Protein AF-A0A8F4FTU5-F1 (afdb_monomer)

Radius of gyration: 25.17 Å; Cα contacts (8 Å, |Δi|>4): 259; chains: 1; bounding box: 77×51×67 Å

Sequence (280 aa):
MRPPRFPTLFEALCNAVANQQLSLEVGLTLLNRLTDAHGTEAPGDHELSVFPTPEAVLAADPRDLRTMGFSSRKTEYLQGIAHAIATGAIDEASLEAADRTAATRGLMTLRGIGRWSAEYVLLRGLGRLDVFPGDDVGARNKLTHFMGLDHSPSYDEITGLLSPWDPYAGMLYFHLLLDGLADRDQLSIAAPPKPSSSPERRPVRTSLVEAVHNPASRINVPPPRVDPMPSSRTSAALGAVNSDVGQRHAVAPPAVARGWMYDPAEHWWALLVGAPPLFG

Secondary structure (DSSP, 8-state):
-PPP--SSHHHHHHHHHHHTTS-HHHHHHHHHHHHHHH-EEETTEEEEEEPPPHHHHHHS-HHHHHHTT--HHHHHHHHHHHHHHHTTSS-HHHHHHS-HHHHHHHHTTSTT--HHHHHHHHHHTS--TT---TT-HHHHHHHHHHTT-SSPPPHHHHHHHHGGGTT-HHHHHHHHHHHHHHTTTS---PPPPPPP-----------SSGGGS-TT----PPPPP-PPPPPP------------------PPPPPPPP-----TT---GGGT--------

Nearest PDB structures (foldseek):
  3ogd-assembly1_A  TM=9.016E-01  e=1.279E-09  Escherichia coli K-12
  3oh6-assembly1_A  TM=9.116E-01  e=1.839E-09  Escherichia coli K-12
  2h56-assembly2_B  TM=8.523E-01  e=4.926E-09  Halalkalibacterium halodurans
  3i0w-assembly1_A  TM=8.518E-01  e=6.119E-07  Clostridium acetobutylicum
  3f0z-assembly1_A  TM=8.177E-01  e=3.285E-07  Clostridium acetobutylicum

Solvent-accessible surface area (backbone atoms only — not comparable to full-atom values): 17616 Å² total; per-residue (Å²): 135,82,83,79,57,41,97,37,61,65,57,24,50,49,50,44,56,46,35,57,98,44,46,60,68,57,16,51,52,42,51,48,49,47,17,73,73,45,29,45,72,31,91,96,38,88,90,41,60,35,73,47,53,39,63,47,55,54,70,46,58,68,66,57,48,38,75,60,67,41,49,76,66,52,40,50,27,51,41,51,51,18,48,32,44,69,71,57,77,46,50,67,68,64,43,68,74,37,54,74,68,56,29,37,53,58,46,42,70,43,69,90,33,46,70,43,47,22,30,42,27,38,30,32,23,70,59,36,34,56,37,55,42,59,72,33,54,36,55,38,53,45,49,21,59,76,69,69,49,98,56,78,69,50,60,68,52,46,54,62,73,39,52,88,43,63,67,42,33,19,50,52,53,55,50,52,53,49,51,59,31,41,80,64,73,75,40,84,76,74,74,75,78,72,79,75,92,75,83,81,81,75,86,72,84,87,82,74,80,75,72,83,81,50,99,82,70,86,79,87,77,78,82,81,86,80,80,81,82,85,80,91,81,86,84,88,84,88,83,90,83,82,92,80,92,73,92,74,83,88,75,82,78,77,87,76,80,86,79,91,74,88,71,93,85,69,88,76,58,88,59,74,57,75,66,75,88,82,79,134

Structure (mmCIF, N/CA/C/O backbone):
data_AF-A0A8F4FTU5-F1
#
_entry.id   AF-A0A8F4FTU5-F1
#
loop_
_atom_site.group_PDB
_atom_site.id
_atom_site.type_symbol
_atom_site.label_atom_id
_atom_site.label_alt_id
_atom_site.label_comp_id
_atom_site.label_asym_id
_atom_site.label_entity_id
_atom_site.label_seq_id
_atom_site.pdbx_PDB_ins_code
_atom_site.Cartn_x
_atom_site.Cartn_y
_atom_site.Cartn_z
_atom_site.occupancy
_atom_site.B_iso_or_equiv
_atom_site.auth_seq_id
_atom_site.auth_comp_id
_atom_site.auth_asym_id
_atom_site.auth_atom_id
_atom_site.pdbx_PDB_model_num
ATOM 1 N N . MET A 1 1 ? 6.204 -5.465 19.563 1.00 72.00 1 MET A N 1
ATOM 2 C CA . MET A 1 1 ? 6.129 -5.995 18.184 1.00 72.00 1 MET A CA 1
ATOM 3 C C . MET A 1 1 ? 6.834 -5.015 17.256 1.00 72.00 1 MET A C 1
ATOM 5 O O . MET A 1 1 ? 6.686 -3.822 17.481 1.00 72.00 1 MET A O 1
ATOM 9 N N . ARG A 1 2 ? 7.612 -5.480 16.268 1.00 78.69 2 ARG A N 1
ATOM 10 C CA . ARG A 1 2 ? 8.109 -4.624 15.177 1.00 78.69 2 ARG A CA 1
ATOM 11 C C . ARG A 1 2 ? 7.207 -4.833 13.952 1.00 78.69 2 ARG A C 1
ATOM 13 O O . ARG A 1 2 ? 7.093 -5.981 13.531 1.00 78.69 2 ARG A O 1
ATOM 20 N N . PRO A 1 3 ? 6.550 -3.788 13.426 1.00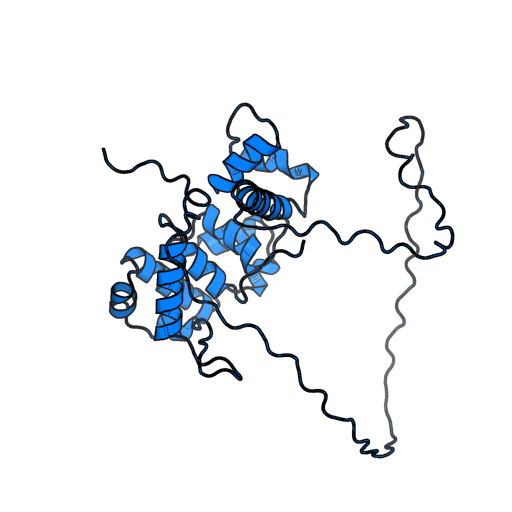 82.12 3 PRO A N 1
ATOM 21 C CA . PRO A 1 3 ? 5.717 -3.890 12.232 1.00 82.12 3 PRO A CA 1
ATOM 22 C C . PRO A 1 3 ? 6.484 -4.445 11.028 1.00 82.12 3 PRO A C 1
ATOM 24 O O . PRO A 1 3 ? 7.539 -3.896 10.699 1.00 82.12 3 PRO A O 1
ATOM 27 N N . PRO A 1 4 ? 5.992 -5.504 10.361 1.00 83.69 4 PRO A N 1
ATOM 28 C CA . PRO A 1 4 ? 6.571 -5.939 9.099 1.00 83.69 4 PRO A CA 1
ATOM 29 C C . PRO A 1 4 ? 6.320 -4.877 8.024 1.00 83.69 4 PRO A C 1
ATOM 31 O O . PRO A 1 4 ? 5.180 -4.440 7.828 1.00 83.69 4 PRO A O 1
ATOM 34 N N . ARG A 1 5 ? 7.391 -4.486 7.328 1.00 88.75 5 ARG A N 1
ATOM 35 C CA . ARG A 1 5 ? 7.356 -3.550 6.203 1.00 88.75 5 ARG A CA 1
ATOM 36 C C . ARG A 1 5 ? 7.776 -4.241 4.913 1.00 88.75 5 ARG A C 1
ATOM 38 O O . ARG A 1 5 ? 8.569 -5.179 4.956 1.00 88.75 5 ARG A O 1
ATOM 45 N N . PHE A 1 6 ? 7.267 -3.751 3.790 1.00 92.06 6 PHE A N 1
ATOM 46 C CA . PHE A 1 6 ? 7.854 -4.061 2.491 1.00 92.06 6 PHE A CA 1
ATOM 47 C C . PHE A 1 6 ? 9.226 -3.381 2.367 1.00 92.06 6 PHE A C 1
ATOM 49 O O . PHE A 1 6 ? 9.390 -2.276 2.894 1.00 92.06 6 PHE A O 1
ATOM 56 N N . PRO A 1 7 ? 10.200 -4.007 1.685 1.00 91.69 7 PRO A N 1
ATOM 57 C CA . PRO A 1 7 ? 11.524 -3.428 1.467 1.00 91.69 7 PRO A CA 1
ATOM 58 C C . PRO A 1 7 ? 11.517 -2.096 0.710 1.00 91.69 7 PRO A C 1
ATOM 60 O O . PRO A 1 7 ? 12.400 -1.275 0.939 1.00 91.69 7 PRO A O 1
ATOM 63 N N . THR A 1 8 ? 10.549 -1.882 -0.189 1.00 95.44 8 THR A N 1
ATOM 64 C CA . THR A 1 8 ? 10.450 -0.664 -1.007 1.00 95.44 8 THR A CA 1
ATOM 65 C C . THR A 1 8 ? 9.013 -0.154 -1.116 1.00 95.44 8 THR A C 1
ATOM 67 O O . THR A 1 8 ? 8.049 -0.924 -1.029 1.00 95.44 8 THR A O 1
ATOM 70 N N . LEU A 1 9 ? 8.861 1.148 -1.387 1.00 97.19 9 LEU A N 1
ATOM 71 C CA . LEU A 1 9 ? 7.573 1.752 -1.744 1.00 97.19 9 LEU A CA 1
ATOM 72 C C . LEU A 1 9 ? 6.926 1.074 -2.967 1.00 97.19 9 LEU A C 1
ATOM 74 O O . LEU A 1 9 ? 5.715 0.845 -2.980 1.00 97.19 9 LEU A O 1
ATOM 78 N N . PHE A 1 10 ? 7.724 0.734 -3.984 1.00 98.12 10 PHE A N 1
ATOM 79 C CA . PHE A 1 10 ? 7.229 0.096 -5.206 1.00 98.12 10 PHE A CA 1
ATOM 80 C C . PHE A 1 10 ? 6.613 -1.276 -4.926 1.00 98.12 10 PHE A C 1
ATOM 82 O O . PHE A 1 10 ? 5.501 -1.558 -5.374 1.00 98.12 10 PHE A O 1
ATOM 89 N N . GLU A 1 11 ? 7.298 -2.101 -4.137 1.00 97.31 11 GLU A N 1
ATOM 90 C CA . GLU A 1 11 ? 6.807 -3.420 -3.746 1.00 97.31 11 GLU A CA 1
ATOM 91 C C . GLU A 1 11 ? 5.520 -3.310 -2.917 1.00 97.31 11 GLU A C 1
ATOM 93 O O . GLU A 1 11 ? 4.563 -4.042 -3.170 1.00 97.31 11 GLU A O 1
ATOM 98 N N . ALA A 1 12 ? 5.436 -2.334 -2.004 1.00 96.88 12 ALA A N 1
ATOM 99 C CA . ALA A 1 12 ? 4.219 -2.073 -1.234 1.00 96.88 12 ALA A CA 1
ATOM 100 C C . ALA A 1 12 ? 3.023 -1.710 -2.133 1.00 96.88 12 ALA A C 1
ATOM 102 O O . ALA A 1 12 ? 1.916 -2.218 -1.934 1.00 96.88 12 ALA A O 1
ATOM 103 N N . LEU A 1 13 ? 3.237 -0.853 -3.136 1.00 98.19 13 LEU A N 1
ATOM 104 C CA . LEU A 1 13 ? 2.207 -0.453 -4.098 1.00 98.19 13 LEU A CA 1
ATOM 105 C C . LEU A 1 13 ? 1.778 -1.619 -4.995 1.00 98.19 13 LEU A C 1
ATOM 107 O O . LEU A 1 13 ? 0.579 -1.839 -5.186 1.00 98.19 13 LEU A O 1
ATOM 111 N N . CYS A 1 14 ? 2.734 -2.402 -5.500 1.00 97.62 14 CYS A N 1
ATOM 112 C CA . CYS A 1 14 ? 2.445 -3.602 -6.284 1.00 97.62 14 CYS A CA 1
ATOM 113 C C . CYS A 1 14 ? 1.653 -4.619 -5.462 1.00 97.62 14 CYS A C 1
ATOM 115 O O . CYS A 1 14 ? 0.669 -5.177 -5.952 1.00 97.62 14 CYS A O 1
ATOM 117 N N . ASN A 1 15 ? 2.031 -4.817 -4.196 1.00 95.94 15 ASN A N 1
ATOM 118 C CA . ASN A 1 15 ? 1.320 -5.701 -3.288 1.00 95.94 15 ASN A CA 1
ATOM 119 C C . ASN A 1 15 ? -0.117 -5.227 -3.045 1.00 95.94 15 ASN A C 1
ATOM 121 O O . ASN A 1 15 ? -1.048 -6.028 -3.158 1.00 95.94 15 ASN A O 1
ATOM 125 N N . ALA A 1 16 ? -0.320 -3.929 -2.800 1.00 94.69 16 ALA A N 1
ATOM 126 C CA . ALA A 1 16 ? -1.652 -3.359 -2.640 1.00 94.69 16 ALA A CA 1
ATOM 127 C C . ALA A 1 16 ? -2.526 -3.619 -3.880 1.00 94.69 16 ALA A C 1
ATOM 129 O O . ALA A 1 16 ? -3.637 -4.127 -3.745 1.00 94.69 16 ALA A O 1
ATOM 130 N N . VAL A 1 17 ? -2.017 -3.354 -5.091 1.00 95.94 17 VAL A N 1
ATOM 131 C CA . VAL A 1 17 ? -2.743 -3.585 -6.356 1.00 95.94 17 VAL A CA 1
ATOM 132 C C . VAL A 1 17 ? -3.031 -5.069 -6.594 1.00 95.94 17 VAL A C 1
ATOM 134 O O . VAL A 1 17 ? -4.149 -5.433 -6.973 1.00 95.94 17 VAL A O 1
ATOM 137 N N . ALA A 1 18 ? -2.055 -5.948 -6.362 1.00 93.69 18 ALA A N 1
ATOM 138 C CA . ALA A 1 18 ? -2.222 -7.386 -6.546 1.00 93.69 18 ALA A CA 1
ATOM 139 C C . ALA A 1 18 ? -3.356 -7.934 -5.667 1.00 93.69 18 ALA A C 1
ATOM 141 O O . ALA A 1 18 ? -4.197 -8.687 -6.162 1.00 93.69 18 ALA A O 1
ATOM 142 N N . ASN A 1 19 ? -3.455 -7.466 -4.422 1.00 88.88 19 ASN A N 1
ATOM 143 C CA . ASN A 1 19 ? -4.431 -7.939 -3.438 1.00 88.88 19 ASN A CA 1
ATOM 144 C C . ASN A 1 19 ? -5.815 -7.269 -3.520 1.00 88.88 19 ASN A C 1
ATOM 146 O O . ASN A 1 19 ? -6.751 -7.711 -2.859 1.00 88.88 19 ASN A O 1
ATOM 150 N N . GLN A 1 20 ? -6.007 -6.244 -4.356 1.00 88.00 20 GLN A N 1
ATOM 151 C CA . GLN A 1 20 ? -7.333 -5.642 -4.544 1.00 88.00 20 GLN A CA 1
ATOM 152 C C . GLN A 1 20 ? -8.352 -6.669 -5.060 1.00 88.00 20 GLN A C 1
ATOM 154 O O . GLN A 1 20 ? -8.138 -7.268 -6.117 1.00 88.00 20 GLN A O 1
ATOM 159 N N . GLN A 1 21 ? -9.487 -6.801 -4.365 1.00 82.06 21 GLN A N 1
ATOM 160 C CA . GLN A 1 21 ? -10.642 -7.629 -4.765 1.00 82.06 21 GLN A CA 1
ATOM 161 C C . GLN A 1 21 ? -10.322 -9.120 -4.999 1.00 82.06 21 GLN A C 1
ATOM 163 O O . GLN A 1 21 ? -11.111 -9.821 -5.627 1.00 82.06 21 GLN A O 1
ATOM 168 N N . LEU A 1 22 ? -9.173 -9.608 -4.527 1.00 82.31 22 LEU A N 1
ATOM 169 C CA . LEU A 1 22 ? -8.731 -10.996 -4.659 1.00 82.31 22 LEU A CA 1
ATOM 170 C C . LEU A 1 22 ? -8.349 -11.539 -3.285 1.00 82.31 22 LEU A C 1
ATOM 172 O O . LEU A 1 22 ? -8.084 -10.771 -2.362 1.00 82.31 22 LEU A O 1
ATOM 176 N N . SER A 1 23 ? -8.292 -12.863 -3.152 1.00 79.00 23 SER A N 1
ATOM 177 C CA . SER A 1 23 ? -7.687 -13.464 -1.968 1.00 79.00 23 SER A CA 1
ATOM 178 C C . SER A 1 23 ? -6.178 -13.205 -1.949 1.00 79.00 23 SER A C 1
ATOM 180 O O . SER A 1 23 ? -5.541 -13.027 -2.992 1.00 79.00 23 SER A O 1
ATOM 182 N N . LEU A 1 24 ? -5.601 -13.233 -0.750 1.00 75.06 24 LEU A N 1
ATOM 183 C CA . LEU A 1 24 ? -4.162 -13.092 -0.557 1.00 75.06 24 LEU A CA 1
ATOM 184 C C . LEU A 1 24 ? -3.340 -14.168 -1.302 1.00 75.06 24 LEU A C 1
ATOM 186 O O . LEU A 1 24 ? -2.323 -13.796 -1.866 1.00 75.06 24 LEU A O 1
ATOM 190 N N . GLU A 1 25 ? -3.761 -15.442 -1.404 1.00 79.31 25 GLU A N 1
ATOM 191 C CA . GLU A 1 25 ? -3.073 -16.471 -2.234 1.00 79.31 25 GLU A CA 1
ATOM 192 C C . GLU A 1 25 ? -2.889 -15.983 -3.643 1.00 79.31 25 GLU A C 1
ATOM 194 O O . GLU A 1 25 ? -1.825 -16.139 -4.228 1.00 79.31 25 GLU A O 1
ATOM 199 N N . VAL A 1 26 ? -3.979 -15.472 -4.213 1.00 88.56 26 VAL A N 1
ATOM 200 C CA . VAL A 1 26 ? -3.989 -15.112 -5.614 1.00 88.56 26 VAL A CA 1
ATOM 201 C C . VAL A 1 26 ? -3.084 -13.903 -5.768 1.00 88.56 26 VAL A C 1
ATOM 203 O O . VAL A 1 26 ? -2.229 -13.910 -6.644 1.00 88.56 26 VAL A O 1
ATOM 206 N N . GLY A 1 27 ? -3.180 -12.920 -4.868 1.00 91.25 27 GLY A N 1
ATOM 207 C CA . GLY A 1 27 ? -2.246 -11.797 -4.815 1.00 91.25 27 GLY A CA 1
ATOM 208 C C . GLY A 1 27 ? -0.781 -12.241 -4.725 1.00 91.25 27 GLY A C 1
ATOM 209 O O . GLY A 1 27 ? 0.030 -11.818 -5.542 1.00 91.25 27 GLY A O 1
ATOM 210 N N . LEU A 1 28 ? -0.446 -13.132 -3.790 1.00 90.19 28 LEU A N 1
ATOM 211 C CA . LEU A 1 28 ? 0.903 -13.677 -3.606 1.00 90.19 28 LEU A CA 1
ATOM 212 C C . LEU A 1 28 ? 1.369 -14.473 -4.825 1.00 90.19 28 LEU A C 1
ATOM 214 O O . LEU A 1 28 ? 2.486 -14.285 -5.282 1.00 90.19 28 LEU A O 1
ATOM 218 N N . THR A 1 29 ? 0.505 -15.298 -5.409 1.00 94.69 29 THR A N 1
ATOM 219 C CA . THR A 1 29 ? 0.801 -16.066 -6.625 1.00 94.69 29 THR A CA 1
ATOM 220 C C . THR A 1 29 ? 1.119 -15.136 -7.791 1.00 94.69 29 THR A C 1
ATOM 222 O O . THR A 1 29 ? 2.068 -15.376 -8.534 1.00 94.69 29 THR A O 1
ATOM 225 N N . LEU A 1 30 ? 0.349 -14.056 -7.954 1.00 95.38 30 LEU A N 1
ATOM 226 C CA . LEU A 1 30 ? 0.599 -13.044 -8.979 1.00 95.38 30 LEU A CA 1
ATOM 227 C C . LEU A 1 30 ? 1.939 -12.326 -8.754 1.00 95.38 30 LEU A C 1
ATOM 229 O O . LEU A 1 30 ? 2.681 -12.118 -9.709 1.00 95.38 30 LEU A O 1
ATOM 233 N N . LEU A 1 31 ? 2.261 -11.971 -7.507 1.00 96.19 31 LEU A N 1
ATOM 234 C CA . LEU A 1 31 ? 3.522 -11.312 -7.149 1.00 96.19 31 LEU A CA 1
ATOM 235 C C . LEU A 1 31 ? 4.733 -12.243 -7.285 1.00 96.1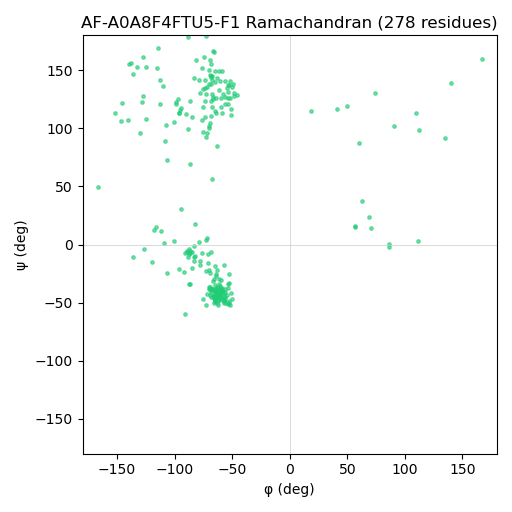9 31 LEU A C 1
ATOM 237 O O . LEU A 1 31 ? 5.784 -11.788 -7.730 1.00 96.19 31 LEU A O 1
ATOM 241 N N . ASN A 1 32 ? 4.584 -13.530 -6.968 1.00 95.00 32 ASN A N 1
ATOM 242 C CA . ASN A 1 32 ? 5.628 -14.534 -7.168 1.00 95.00 32 ASN A CA 1
ATOM 243 C C . ASN A 1 32 ? 5.911 -14.699 -8.661 1.00 95.00 32 ASN A C 1
ATOM 245 O O . ASN A 1 32 ? 7.045 -14.530 -9.074 1.00 95.00 32 ASN A O 1
ATOM 249 N N . ARG A 1 33 ? 4.877 -14.868 -9.498 1.00 96.25 33 ARG A N 1
ATOM 250 C CA . ARG A 1 33 ? 5.047 -14.933 -10.963 1.00 96.25 33 ARG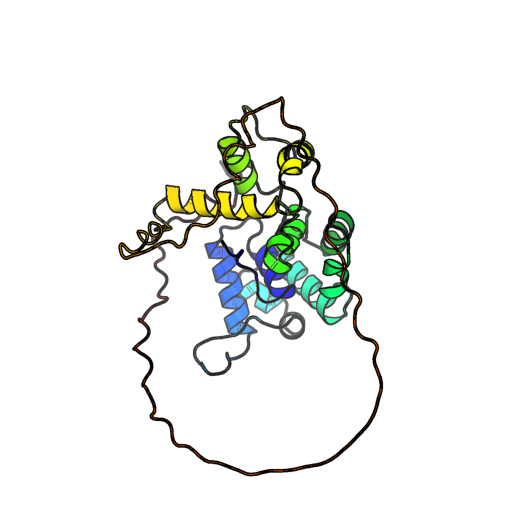 A CA 1
ATOM 251 C C . ARG A 1 33 ? 5.696 -13.677 -11.542 1.00 96.25 33 ARG A C 1
ATOM 253 O O . ARG A 1 33 ? 6.517 -13.776 -12.446 1.00 96.25 33 ARG A O 1
ATOM 260 N N . LEU A 1 34 ? 5.321 -12.504 -11.030 1.00 97.06 34 LEU A N 1
ATOM 261 C CA . LEU A 1 34 ? 5.938 -11.233 -11.405 1.00 97.06 34 LEU A CA 1
ATOM 262 C C . LEU A 1 34 ? 7.428 -11.205 -11.028 1.00 97.06 34 LEU A C 1
ATOM 264 O O . LEU A 1 34 ? 8.254 -10.781 -11.832 1.00 97.06 34 LEU A O 1
ATOM 268 N N . THR A 1 35 ? 7.761 -11.683 -9.829 1.00 96.31 35 THR A N 1
ATOM 269 C CA . THR A 1 35 ? 9.139 -11.789 -9.330 1.00 96.31 35 THR A CA 1
ATOM 270 C C . THR A 1 35 ? 9.961 -12.796 -10.125 1.00 96.31 35 THR A C 1
ATOM 272 O O . THR A 1 35 ? 11.064 -12.472 -10.539 1.00 96.31 35 THR A O 1
ATOM 275 N N . ASP A 1 36 ? 9.412 -13.966 -10.427 1.00 94.19 36 ASP A N 1
ATOM 276 C CA . ASP A 1 36 ? 10.106 -15.004 -11.190 1.00 94.19 36 ASP A CA 1
ATOM 277 C C . ASP A 1 36 ? 10.397 -14.558 -12.632 1.00 94.19 36 ASP A C 1
ATOM 279 O O . ASP A 1 36 ? 11.418 -14.921 -13.210 1.00 94.19 36 ASP A O 1
ATOM 283 N N . ALA A 1 37 ? 9.497 -13.773 -13.232 1.00 95.06 37 ALA A N 1
ATOM 284 C CA . ALA A 1 37 ? 9.617 -13.351 -14.625 1.00 95.06 37 ALA A CA 1
ATOM 285 C C . ALA A 1 37 ? 10.441 -12.069 -14.825 1.00 95.06 37 ALA A C 1
ATOM 287 O O . ALA A 1 37 ? 11.084 -11.914 -15.864 1.00 95.06 37 ALA A O 1
ATOM 288 N N . HIS A 1 38 ? 10.384 -11.131 -13.876 1.00 96.19 38 HIS A N 1
ATOM 289 C CA . HIS A 1 38 ? 10.975 -9.795 -14.025 1.00 96.19 38 HIS A CA 1
ATOM 290 C C . HIS A 1 38 ? 11.922 -9.396 -12.888 1.00 96.19 38 HIS A C 1
ATOM 292 O O . HIS A 1 38 ? 12.510 -8.313 -12.937 1.00 96.19 38 HIS A O 1
ATOM 298 N N . GLY A 1 39 ? 12.056 -10.234 -11.863 1.00 93.38 39 GLY A N 1
ATOM 299 C CA . GLY A 1 39 ? 13.027 -10.061 -10.795 1.00 93.38 39 GLY A CA 1
ATOM 300 C C . GLY A 1 39 ? 14.457 -10.360 -11.237 1.00 93.38 39 GLY A C 1
ATOM 301 O O . GLY A 1 39 ? 14.734 -10.714 -12.383 1.00 93.38 39 GLY A O 1
ATOM 302 N N . THR A 1 40 ? 15.386 -10.208 -10.300 1.00 91.81 40 THR A N 1
ATOM 303 C CA . THR A 1 40 ? 16.812 -10.511 -10.500 1.00 91.81 40 THR A CA 1
ATOM 304 C C . THR A 1 40 ? 17.289 -11.498 -9.448 1.00 91.81 40 THR A C 1
ATOM 306 O O . THR A 1 40 ? 16.765 -11.482 -8.339 1.00 91.81 40 THR A O 1
ATOM 309 N N . GLU A 1 41 ? 18.311 -12.300 -9.743 1.00 89.25 41 GLU A N 1
ATOM 310 C CA . GLU A 1 41 ? 18.878 -13.239 -8.764 1.00 89.25 41 GLU A CA 1
ATOM 311 C C . GLU A 1 41 ? 19.256 -12.548 -7.445 1.00 89.25 41 GLU A C 1
ATOM 313 O O . GLU A 1 41 ? 19.834 -11.453 -7.427 1.00 89.25 41 GLU A O 1
ATOM 318 N N . ALA A 1 42 ? 18.926 -13.197 -6.329 1.00 85.69 42 ALA A N 1
ATOM 319 C CA . ALA A 1 42 ? 19.275 -12.716 -5.008 1.00 85.69 42 ALA A CA 1
ATOM 320 C C . ALA A 1 42 ? 20.789 -12.836 -4.766 1.00 85.69 42 ALA A C 1
ATOM 322 O O . ALA A 1 42 ? 21.410 -13.853 -5.086 1.00 85.69 42 ALA A O 1
ATOM 323 N N . PRO A 1 43 ? 21.426 -11.822 -4.153 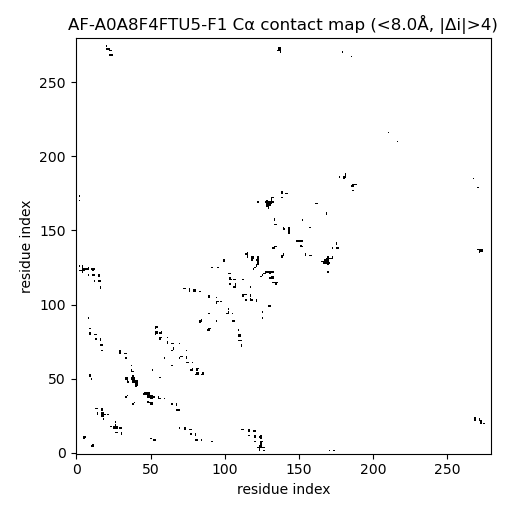1.00 81.69 43 PRO A N 1
ATOM 324 C CA . PRO A 1 43 ? 22.836 -11.916 -3.803 1.00 81.69 43 PRO A CA 1
ATOM 325 C C . PRO A 1 43 ? 23.102 -13.090 -2.849 1.00 81.69 43 PRO A C 1
ATOM 327 O O . PRO A 1 43 ? 22.621 -13.100 -1.718 1.00 81.69 43 PRO A O 1
ATOM 330 N N . GLY A 1 44 ? 23.919 -14.051 -3.285 1.00 82.19 44 GLY A N 1
ATOM 331 C CA . GLY A 1 44 ? 24.352 -15.183 -2.458 1.00 82.19 44 GLY A CA 1
ATOM 332 C C . GLY A 1 44 ? 23.413 -16.391 -2.448 1.00 82.19 44 GLY A C 1
ATOM 333 O O . GLY A 1 44 ? 23.745 -17.374 -1.789 1.00 82.19 44 GLY A O 1
ATOM 334 N N . ASP A 1 45 ? 22.301 -16.345 -3.185 1.00 76.94 45 ASP A N 1
ATOM 335 C CA . ASP A 1 45 ? 21.407 -17.485 -3.391 1.00 76.94 45 ASP A CA 1
ATOM 336 C C . ASP A 1 45 ? 20.782 -17.425 -4.795 1.00 76.94 45 ASP A C 1
ATOM 338 O O . ASP A 1 45 ? 19.906 -16.606 -5.066 1.00 76.94 45 ASP A O 1
ATOM 342 N N . HIS A 1 46 ? 21.246 -18.298 -5.692 1.00 73.38 46 HIS A N 1
ATOM 343 C CA . HIS A 1 46 ? 20.785 -18.349 -7.084 1.00 73.38 46 HIS A CA 1
ATOM 344 C C . HIS A 1 46 ? 19.401 -18.999 -7.240 1.00 73.38 46 HIS A C 1
ATOM 346 O O . HIS A 1 46 ? 18.854 -19.002 -8.340 1.00 73.38 46 HIS A O 1
ATOM 352 N N . GLU A 1 47 ? 18.830 -19.564 -6.170 1.00 81.75 47 GLU A N 1
ATOM 353 C CA . GLU A 1 47 ? 17.484 -20.150 -6.188 1.00 81.75 47 GLU A CA 1
ATOM 354 C C . GLU A 1 47 ? 16.396 -19.131 -5.810 1.00 81.75 47 GLU A C 1
ATOM 356 O O . GLU A 1 47 ? 15.206 -19.423 -5.939 1.00 81.75 47 GLU A O 1
ATOM 361 N N . LEU A 1 48 ? 16.780 -17.926 -5.370 1.00 83.56 48 LEU A N 1
ATOM 362 C CA . LEU A 1 48 ? 15.858 -16.862 -4.978 1.00 83.56 48 LEU A CA 1
ATOM 363 C C . LEU A 1 48 ? 15.929 -15.676 -5.942 1.00 83.56 48 LEU A C 1
ATOM 365 O O . LEU A 1 48 ? 17.000 -15.265 -6.381 1.00 83.56 48 LEU A O 1
ATOM 369 N N . SER A 1 49 ? 14.768 -15.082 -6.218 1.00 89.06 49 SER A N 1
ATOM 370 C CA . SER A 1 49 ? 14.646 -13.857 -7.013 1.00 89.06 49 SER A CA 1
ATOM 371 C C . SER A 1 49 ? 14.229 -12.677 -6.133 1.00 89.06 49 SER A C 1
ATOM 373 O O . SER A 1 49 ? 13.343 -12.788 -5.287 1.00 89.06 49 SER A O 1
ATOM 375 N N . VAL A 1 50 ? 14.877 -11.532 -6.335 1.00 93.19 50 VAL A N 1
ATOM 376 C CA . VAL A 1 50 ? 14.517 -10.233 -5.755 1.00 93.19 50 VAL A CA 1
ATOM 377 C C . VAL A 1 50 ? 13.360 -9.640 -6.550 1.00 93.19 50 VAL A C 1
ATOM 379 O O . VAL A 1 50 ? 13.333 -9.749 -7.776 1.00 93.19 50 VAL A O 1
ATOM 382 N N . PHE A 1 51 ? 12.424 -8.986 -5.858 1.00 96.06 51 PHE A N 1
ATOM 383 C CA . PHE A 1 51 ? 11.288 -8.303 -6.479 1.00 96.06 51 PHE A CA 1
ATOM 384 C C . PHE A 1 51 ? 11.749 -7.329 -7.588 1.00 96.06 51 PHE A C 1
ATOM 386 O O . PHE A 1 51 ? 12.768 -6.654 -7.411 1.00 96.06 51 PHE A O 1
ATOM 393 N N . PRO A 1 52 ? 11.033 -7.231 -8.726 1.00 97.12 52 PRO A N 1
ATOM 394 C CA . PRO A 1 52 ? 11.450 -6.399 -9.850 1.00 97.12 52 PRO A CA 1
ATOM 395 C C . PRO A 1 52 ? 11.535 -4.917 -9.492 1.00 97.12 52 PRO A C 1
ATOM 397 O O . PRO A 1 52 ? 10.749 -4.397 -8.695 1.00 97.12 52 PRO A O 1
ATOM 400 N N . THR A 1 53 ? 12.446 -4.211 -10.158 1.00 97.75 53 THR A N 1
ATOM 401 C CA . THR A 1 53 ? 12.512 -2.749 -10.077 1.00 97.75 53 THR A CA 1
ATOM 402 C C . THR A 1 53 ? 11.375 -2.103 -10.883 1.00 97.75 53 THR A C 1
ATOM 404 O O . THR A 1 53 ? 10.811 -2.743 -11.783 1.00 97.75 53 THR A O 1
ATOM 407 N N . PRO A 1 54 ? 11.038 -0.824 -10.622 1.00 98.19 54 PRO A N 1
ATOM 408 C CA . PRO A 1 54 ? 10.103 -0.075 -11.460 1.00 98.19 54 PRO A CA 1
ATOM 409 C C . PRO A 1 54 ? 10.470 -0.128 -12.951 1.00 98.19 54 PRO A C 1
ATOM 411 O O . PRO A 1 54 ? 9.608 -0.346 -13.797 1.00 98.19 54 PRO A O 1
ATOM 414 N N . GLU A 1 55 ? 11.752 -0.001 -13.288 1.00 98.25 55 GLU A N 1
ATOM 415 C CA . GLU A 1 55 ? 12.245 -0.021 -14.668 1.00 98.25 55 GLU A CA 1
ATOM 416 C C . GLU A 1 55 ? 12.028 -1.384 -15.332 1.00 98.25 55 GLU A C 1
ATOM 418 O O . GLU A 1 55 ? 11.631 -1.436 -16.496 1.00 98.25 55 GLU A O 1
ATOM 423 N N . ALA A 1 56 ? 12.236 -2.481 -14.595 1.00 97.69 56 ALA A N 1
ATOM 424 C CA . ALA A 1 56 ? 12.006 -3.832 -15.101 1.00 97.69 56 ALA A CA 1
ATOM 425 C C . ALA A 1 56 ? 10.525 -4.064 -15.439 1.00 97.69 56 ALA A C 1
ATOM 427 O O . ALA A 1 56 ? 10.206 -4.588 -16.506 1.00 97.69 56 ALA A O 1
ATOM 428 N N . VAL A 1 57 ? 9.611 -3.612 -14.572 1.00 97.81 57 VAL A N 1
ATOM 429 C CA . VAL A 1 57 ? 8.165 -3.707 -14.833 1.00 97.81 57 VAL A CA 1
ATOM 430 C C . VAL A 1 57 ? 7.748 -2.793 -15.986 1.00 97.81 57 VAL A C 1
ATOM 432 O O . VAL A 1 57 ? 6.937 -3.199 -16.813 1.00 97.81 57 VAL A O 1
ATOM 435 N N . LEU A 1 58 ? 8.316 -1.588 -16.089 1.00 96.75 58 LEU A N 1
ATOM 436 C CA . LEU A 1 58 ? 8.021 -0.651 -17.178 1.00 96.75 58 LEU A CA 1
ATOM 437 C C . LEU A 1 58 ? 8.510 -1.165 -18.545 1.00 96.75 58 LEU A C 1
ATOM 439 O O . LEU A 1 58 ? 7.896 -0.875 -19.569 1.00 96.75 58 LEU A O 1
ATOM 443 N N . ALA A 1 59 ? 9.600 -1.936 -18.565 1.00 97.06 59 ALA A N 1
ATOM 444 C CA . ALA A 1 59 ? 10.131 -2.565 -19.772 1.00 97.06 59 ALA A CA 1
ATOM 445 C C . ALA A 1 59 ? 9.353 -3.823 -20.207 1.00 97.06 59 ALA A C 1
ATOM 447 O O . ALA A 1 59 ? 9.482 -4.248 -21.357 1.00 97.06 59 ALA A O 1
ATOM 448 N N . ALA A 1 60 ? 8.557 -4.423 -19.316 1.00 96.31 60 ALA A N 1
ATOM 449 C CA . ALA A 1 60 ? 7.760 -5.609 -19.616 1.00 96.31 60 ALA A CA 1
ATOM 450 C C . ALA A 1 60 ? 6.632 -5.308 -20.620 1.00 96.31 60 ALA A C 1
ATOM 452 O O . ALA A 1 60 ? 5.962 -4.276 -20.524 1.00 96.31 60 ALA A O 1
ATOM 453 N N . ASP A 1 61 ? 6.349 -6.236 -21.546 1.00 96.06 61 ASP A N 1
ATOM 454 C CA . ASP A 1 61 ? 5.162 -6.122 -22.401 1.00 96.06 61 ASP A CA 1
ATOM 455 C C . ASP A 1 61 ? 3.906 -6.278 -21.518 1.00 96.06 61 ASP A C 1
ATOM 457 O O . ASP A 1 61 ? 3.766 -7.277 -20.805 1.00 96.06 61 ASP A O 1
ATOM 461 N N . PRO A 1 62 ? 2.934 -5.345 -21.563 1.00 95.88 62 PRO A N 1
ATOM 462 C CA . PRO A 1 62 ? 1.676 -5.483 -20.830 1.00 95.88 62 PRO A CA 1
ATOM 463 C C . PRO A 1 62 ? 0.941 -6.808 -21.088 1.00 95.88 62 PRO A C 1
ATOM 465 O O . PRO A 1 62 ? 0.151 -7.249 -20.251 1.00 95.88 62 PRO A O 1
ATOM 468 N N . ARG A 1 63 ? 1.163 -7.453 -22.241 1.00 96.31 63 ARG A N 1
ATOM 469 C CA . ARG A 1 63 ? 0.641 -8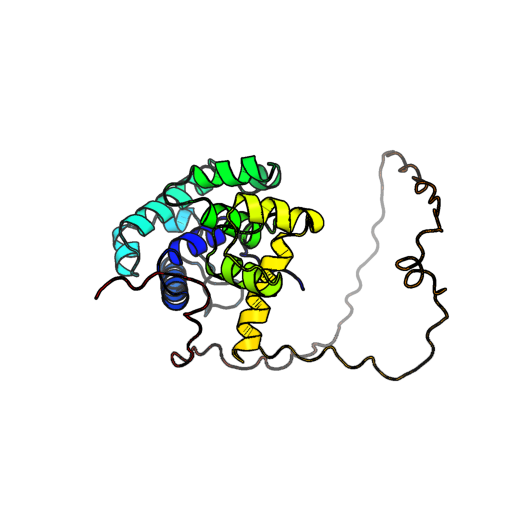.793 -22.541 1.00 96.31 63 ARG A CA 1
ATOM 470 C C . ARG A 1 63 ? 1.197 -9.849 -21.596 1.00 96.31 63 ARG A C 1
ATOM 472 O O . ARG A 1 63 ? 0.405 -10.666 -21.130 1.00 96.31 63 ARG A O 1
ATOM 479 N N . ASP A 1 64 ? 2.478 -9.793 -21.259 1.00 95.44 64 ASP A N 1
ATOM 480 C CA . ASP A 1 64 ? 3.131 -10.773 -20.389 1.00 95.44 64 ASP A CA 1
ATOM 481 C C . ASP A 1 64 ? 2.558 -10.686 -18.974 1.00 95.44 64 ASP A C 1
ATOM 483 O O . ASP A 1 64 ? 2.124 -11.694 -18.413 1.00 95.44 64 ASP A O 1
ATOM 487 N N . LEU A 1 65 ? 2.379 -9.466 -18.456 1.00 96.38 65 LEU A N 1
ATOM 488 C CA . LEU A 1 65 ? 1.710 -9.235 -17.172 1.00 96.38 65 LEU A CA 1
ATOM 489 C C . LEU A 1 65 ? 0.293 -9.839 -17.146 1.00 96.38 65 LEU A C 1
ATOM 491 O O . LEU A 1 65 ? -0.124 -10.427 -16.148 1.00 96.38 65 LEU A O 1
ATOM 495 N N . ARG A 1 66 ? -0.455 -9.764 -18.254 1.00 97.00 66 ARG A N 1
ATOM 496 C CA . ARG A 1 66 ? -1.768 -10.424 -18.339 1.00 97.00 66 ARG A CA 1
ATOM 497 C C . ARG A 1 66 ? -1.662 -11.946 -18.332 1.00 97.00 66 ARG A C 1
ATOM 499 O O . ARG A 1 66 ? -2.489 -12.591 -17.693 1.00 97.00 66 ARG A O 1
ATOM 506 N N . THR A 1 67 ? -0.659 -12.530 -18.993 1.00 96.00 67 THR A N 1
ATOM 507 C CA . THR A 1 67 ? -0.451 -13.992 -18.966 1.00 96.00 67 THR A CA 1
ATOM 508 C C . THR A 1 67 ? -0.117 -14.521 -17.570 1.00 96.00 67 THR A C 1
ATOM 510 O O . THR A 1 67 ? -0.485 -15.647 -17.246 1.00 96.00 67 THR A O 1
ATOM 513 N N . MET A 1 68 ? 0.475 -13.692 -16.701 1.00 95.69 68 MET A N 1
ATOM 514 C CA . MET A 1 68 ? 0.729 -14.037 -15.294 1.00 95.69 68 MET A CA 1
ATOM 515 C C . MET A 1 68 ? -0.549 -14.088 -14.443 1.00 95.69 68 MET A C 1
ATOM 517 O O . MET A 1 68 ? -0.542 -14.675 -13.358 1.00 95.69 68 MET A O 1
ATOM 521 N N . GLY A 1 69 ? -1.651 -13.519 -14.944 1.00 95.19 69 GLY A N 1
ATOM 522 C CA . GLY A 1 69 ? -2.964 -13.496 -14.298 1.00 95.19 69 GLY A CA 1
ATOM 523 C C . GLY A 1 69 ? -3.413 -12.112 -13.823 1.00 95.19 69 GLY A C 1
ATOM 524 O O . GLY A 1 69 ? -4.487 -11.995 -13.228 1.00 95.19 69 GLY A O 1
ATOM 525 N N . PHE A 1 70 ? -2.642 -11.048 -14.080 1.00 96.06 70 PHE A N 1
ATOM 526 C CA . PHE A 1 70 ? -3.118 -9.692 -13.811 1.00 96.06 70 PHE A CA 1
ATOM 527 C C . PHE A 1 70 ? -4.252 -9.320 -14.773 1.00 96.06 70 PHE A C 1
ATOM 529 O O . PHE A 1 70 ? -4.203 -9.581 -15.976 1.00 96.06 70 PHE A O 1
ATOM 536 N N . SER A 1 71 ? -5.288 -8.665 -14.247 1.00 96.44 71 SER A N 1
ATOM 537 C CA . SER A 1 71 ? -6.335 -8.087 -15.090 1.00 96.44 71 SER A CA 1
ATOM 538 C C . SER A 1 71 ? -5.789 -6.897 -15.878 1.00 96.44 71 SER A C 1
ATOM 540 O O . SER A 1 71 ? -4.849 -6.238 -15.441 1.00 96.44 71 SER A O 1
ATOM 542 N N . SER A 1 72 ? -6.442 -6.537 -16.984 1.00 96.75 72 SER A N 1
ATOM 543 C CA . SER A 1 72 ? -6.044 -5.378 -17.799 1.00 96.75 72 SER A CA 1
ATOM 544 C C . SER A 1 72 ? -5.928 -4.080 -16.988 1.00 96.75 72 SER A C 1
ATOM 546 O O . SER A 1 72 ? -5.007 -3.303 -17.215 1.00 96.75 72 SER A O 1
ATOM 548 N N . ARG A 1 73 ? -6.816 -3.867 -16.003 1.00 97.00 73 ARG A N 1
ATOM 549 C CA . ARG A 1 73 ? -6.741 -2.710 -15.094 1.00 97.00 73 ARG A CA 1
ATOM 550 C C . ARG A 1 73 ? -5.533 -2.791 -14.165 1.00 97.00 73 ARG A C 1
ATOM 552 O O . ARG A 1 73 ? -4.825 -1.807 -14.024 1.00 97.00 73 ARG A O 1
ATOM 559 N N . LYS A 1 74 ? -5.267 -3.953 -13.558 1.00 96.06 74 LYS A N 1
ATOM 560 C CA . LYS A 1 74 ? -4.098 -4.123 -12.679 1.00 96.06 74 LYS A CA 1
ATOM 561 C C . LYS A 1 74 ? -2.791 -3.974 -13.451 1.00 96.06 74 LYS A C 1
ATOM 563 O O . LYS A 1 74 ? -1.883 -3.327 -12.953 1.00 96.06 74 LYS A O 1
ATOM 568 N N . THR A 1 75 ? -2.722 -4.488 -14.678 1.00 98.00 75 THR A N 1
ATOM 569 C CA . THR A 1 75 ? -1.595 -4.251 -15.587 1.00 98.00 75 THR A CA 1
ATOM 570 C C . THR A 1 75 ? -1.375 -2.757 -15.823 1.00 98.00 75 THR A C 1
ATOM 572 O O . THR A 1 75 ? -0.254 -2.282 -15.683 1.00 98.00 75 THR A O 1
ATOM 575 N N . GLU A 1 76 ? -2.435 -2.004 -16.131 1.00 98.00 76 GLU A N 1
ATOM 576 C CA . GLU A 1 76 ? -2.356 -0.549 -16.307 1.00 98.00 76 GLU A CA 1
ATOM 577 C C . GLU A 1 76 ? -1.871 0.160 -15.033 1.00 98.00 76 GLU A C 1
ATOM 579 O O . GLU A 1 76 ? -1.022 1.045 -15.107 1.00 98.00 76 GLU A O 1
ATOM 584 N N . TYR A 1 77 ? -2.371 -0.244 -13.861 1.00 98.38 77 TYR A N 1
ATOM 585 C CA . TYR A 1 77 ? -1.970 0.344 -12.582 1.00 98.38 77 TYR A CA 1
ATOM 586 C C . TYR A 1 77 ? -0.502 0.063 -12.270 1.00 98.38 77 TYR A C 1
ATOM 588 O O . TYR A 1 77 ? 0.221 0.994 -11.938 1.00 98.38 77 TYR A O 1
ATOM 596 N N . LEU A 1 78 ? -0.035 -1.179 -12.435 1.00 98.19 78 LEU A N 1
ATOM 597 C CA . LEU A 1 78 ? 1.369 -1.543 -12.218 1.00 98.19 78 LEU A CA 1
ATOM 598 C C . LEU A 1 78 ? 2.306 -0.754 -13.140 1.00 98.19 78 LEU A C 1
ATOM 600 O O . LEU A 1 78 ? 3.290 -0.196 -12.667 1.00 98.19 78 LEU A O 1
ATOM 604 N N . GLN A 1 79 ? 1.963 -0.642 -14.427 1.00 98.31 79 GLN A N 1
ATOM 605 C CA . GLN A 1 79 ? 2.715 0.155 -15.402 1.00 98.31 79 GLN A CA 1
ATOM 606 C C . GLN A 1 79 ? 2.734 1.648 -15.030 1.00 98.31 79 GLN A C 1
ATOM 608 O O . GLN A 1 79 ? 3.784 2.288 -15.058 1.00 98.31 79 GLN A O 1
ATOM 613 N N . GLY A 1 80 ? 1.589 2.206 -14.624 1.00 98.44 80 GLY A N 1
ATOM 614 C CA . GLY A 1 80 ? 1.492 3.601 -14.189 1.00 98.44 80 GLY A CA 1
ATOM 615 C C . GLY A 1 80 ? 2.276 3.890 -12.905 1.00 98.44 80 GLY A C 1
ATOM 616 O O . GLY A 1 80 ? 2.936 4.921 -12.809 1.00 98.44 80 GLY A O 1
ATOM 617 N N . ILE A 1 81 ? 2.245 2.969 -11.940 1.00 98.56 81 ILE A N 1
ATOM 618 C CA . ILE A 1 81 ? 3.016 3.048 -10.693 1.00 98.56 81 ILE A CA 1
ATOM 619 C C . ILE A 1 81 ? 4.514 2.973 -10.992 1.00 98.56 81 ILE A C 1
ATOM 621 O O . ILE A 1 81 ? 5.272 3.818 -10.519 1.00 98.56 81 ILE A O 1
ATOM 625 N N . ALA A 1 82 ? 4.932 1.999 -11.803 1.00 98.50 82 ALA A N 1
ATOM 626 C CA . ALA A 1 82 ? 6.318 1.838 -12.223 1.00 98.50 82 ALA A CA 1
ATOM 627 C C . ALA A 1 82 ? 6.844 3.114 -12.895 1.00 98.50 82 ALA A C 1
ATOM 629 O O . ALA A 1 82 ? 7.894 3.630 -12.520 1.00 98.50 82 ALA A O 1
ATOM 630 N N . HIS A 1 83 ? 6.064 3.683 -13.818 1.00 98.50 83 HIS A N 1
ATOM 631 C CA . HIS A 1 83 ? 6.396 4.944 -14.470 1.00 98.50 83 HIS A CA 1
ATOM 632 C C . HIS A 1 83 ? 6.511 6.116 -13.483 1.00 98.50 83 HIS A C 1
ATOM 634 O O . HIS A 1 83 ? 7.473 6.881 -13.545 1.00 98.50 83 HIS A O 1
ATOM 640 N N . ALA A 1 84 ? 5.555 6.266 -12.562 1.00 98.50 84 ALA A N 1
ATOM 641 C CA . ALA A 1 84 ? 5.552 7.368 -11.602 1.00 98.50 84 ALA A CA 1
ATOM 642 C C . ALA A 1 84 ? 6.759 7.326 -10.654 1.00 98.50 84 ALA A C 1
ATOM 644 O O . ALA A 1 84 ? 7.321 8.374 -10.343 1.00 98.50 84 ALA A O 1
ATOM 645 N N . ILE A 1 85 ? 7.187 6.132 -10.234 1.00 97.94 85 ILE A N 1
ATOM 646 C CA . ILE A 1 85 ? 8.368 5.977 -9.377 1.00 97.94 85 ILE A CA 1
ATOM 647 C C . ILE A 1 85 ? 9.658 6.170 -10.180 1.00 97.94 85 ILE A C 1
ATOM 649 O O . ILE A 1 85 ? 10.512 6.948 -9.767 1.00 97.94 85 ILE A O 1
ATOM 653 N N . ALA A 1 86 ? 9.781 5.546 -11.357 1.00 97.56 86 ALA A N 1
ATOM 654 C CA . ALA A 1 86 ? 10.977 5.663 -12.200 1.00 97.56 86 ALA A CA 1
ATOM 655 C C . ALA A 1 86 ? 11.254 7.110 -12.658 1.00 97.56 86 ALA A C 1
ATOM 657 O O . ALA A 1 86 ? 12.399 7.498 -12.873 1.00 97.56 86 ALA A O 1
ATOM 658 N N . THR A 1 87 ? 10.206 7.928 -12.803 1.00 97.44 87 THR A N 1
ATOM 659 C CA . THR A 1 87 ? 10.322 9.354 -13.160 1.00 97.44 87 THR A CA 1
ATOM 660 C C . THR A 1 87 ? 10.471 10.286 -11.955 1.00 97.44 87 THR A C 1
ATOM 662 O O . THR A 1 87 ? 10.682 11.483 -12.146 1.00 97.44 87 THR A O 1
ATOM 665 N N . GLY A 1 88 ? 10.348 9.772 -10.727 1.00 96.56 88 GLY A N 1
ATOM 666 C CA . GLY A 1 88 ? 10.329 10.580 -9.505 1.00 96.56 88 GLY A CA 1
ATOM 667 C C . GLY A 1 88 ? 9.061 11.423 -9.329 1.00 96.56 88 GLY A C 1
ATOM 668 O O . GLY A 1 88 ? 9.046 12.331 -8.505 1.00 96.56 88 GLY A O 1
ATOM 669 N N . ALA A 1 89 ? 7.992 11.154 -10.088 1.00 97.00 89 ALA A N 1
ATOM 670 C CA . ALA A 1 89 ? 6.693 11.796 -9.880 1.00 97.00 89 ALA A CA 1
ATOM 671 C C . ALA A 1 89 ? 6.066 11.399 -8.531 1.00 97.00 89 ALA A C 1
ATOM 673 O O . ALA A 1 89 ? 5.316 12.176 -7.941 1.00 97.00 89 ALA A O 1
ATOM 674 N N . ILE A 1 90 ? 6.381 10.191 -8.054 1.00 97.12 90 ILE A N 1
ATOM 675 C CA . ILE A 1 90 ? 6.154 9.739 -6.683 1.00 97.12 90 ILE A CA 1
ATOM 676 C C . ILE A 1 90 ? 7.472 9.179 -6.155 1.00 97.12 90 ILE A C 1
ATOM 678 O O . ILE A 1 90 ? 8.009 8.230 -6.721 1.00 97.12 90 ILE A O 1
ATOM 682 N N . ASP A 1 91 ? 7.960 9.728 -5.049 1.00 94.88 91 ASP A N 1
ATOM 683 C CA . ASP A 1 91 ? 9.155 9.246 -4.365 1.00 94.88 91 ASP A CA 1
ATOM 684 C C . ASP A 1 91 ? 8.916 9.104 -2.856 1.00 94.88 91 ASP A C 1
ATOM 686 O O . ASP A 1 91 ? 8.058 9.762 -2.261 1.00 94.88 91 ASP A O 1
ATOM 690 N N . GLU A 1 92 ? 9.670 8.197 -2.243 1.00 95.62 92 GLU A N 1
ATOM 691 C CA . GLU A 1 92 ? 9.542 7.853 -0.828 1.00 95.62 92 GLU A CA 1
ATOM 692 C C . GLU A 1 92 ? 9.878 9.034 0.093 1.00 95.62 92 GLU A C 1
ATOM 694 O O . GLU A 1 92 ? 9.121 9.307 1.023 1.00 95.62 92 GLU A O 1
ATOM 699 N N . ALA A 1 93 ? 10.931 9.799 -0.208 1.00 96.00 93 ALA A N 1
ATOM 700 C CA . ALA A 1 93 ? 11.379 10.901 0.642 1.00 96.00 93 ALA A CA 1
ATOM 701 C C . ALA A 1 93 ? 10.333 12.026 0.734 1.00 96.00 93 ALA A C 1
ATOM 703 O O . ALA A 1 93 ? 10.065 12.545 1.821 1.00 96.00 93 ALA A O 1
ATOM 704 N N . SER A 1 94 ? 9.692 12.374 -0.384 1.00 95.75 94 SER A N 1
ATOM 705 C CA . SER A 1 94 ? 8.605 13.357 -0.412 1.00 95.75 94 SER A CA 1
ATOM 706 C C . SER A 1 94 ? 7.388 12.899 0.396 1.00 95.75 94 SER A C 1
ATOM 708 O O . SER A 1 94 ? 6.773 13.705 1.099 1.00 95.75 94 SER A O 1
ATOM 710 N N . LEU A 1 95 ? 7.036 11.610 0.329 1.00 97.31 95 LEU A N 1
ATOM 711 C CA . LEU A 1 95 ? 5.920 11.049 1.099 1.00 97.31 95 LEU A CA 1
ATOM 712 C C . LEU A 1 95 ? 6.226 10.972 2.600 1.00 97.31 95 LEU A C 1
ATOM 714 O O . LEU A 1 95 ? 5.330 11.202 3.412 1.00 97.31 95 LEU A O 1
ATOM 718 N N . GLU A 1 96 ? 7.472 10.677 2.976 1.00 95.25 96 GLU A N 1
ATOM 719 C CA . GLU A 1 96 ? 7.921 10.672 4.372 1.00 95.25 96 GLU A CA 1
ATOM 720 C C . GLU A 1 96 ? 7.922 12.077 4.988 1.00 95.25 96 GLU A C 1
ATOM 722 O O . GLU A 1 96 ? 7.533 12.243 6.146 1.00 95.25 96 GLU A O 1
ATOM 727 N N . ALA A 1 97 ? 8.312 13.096 4.216 1.00 95.75 97 ALA A N 1
ATOM 728 C CA . ALA A 1 97 ? 8.318 14.489 4.662 1.00 95.75 97 ALA A CA 1
ATOM 729 C C . ALA A 1 97 ? 6.909 15.102 4.777 1.00 95.75 97 ALA A C 1
ATOM 731 O O . ALA A 1 97 ? 6.713 16.084 5.499 1.00 95.75 97 ALA A O 1
ATOM 732 N N . ALA A 1 98 ? 5.930 14.551 4.058 1.00 96.69 98 ALA A N 1
ATOM 733 C CA . ALA A 1 98 ? 4.559 15.037 4.046 1.00 96.69 98 ALA A CA 1
ATOM 734 C C . ALA A 1 98 ? 3.779 14.643 5.316 1.00 96.69 98 ALA A C 1
ATOM 736 O O . ALA A 1 98 ? 4.002 13.602 5.940 1.00 96.69 98 ALA A O 1
ATOM 737 N N . ASP A 1 99 ? 2.789 15.458 5.694 1.00 95.56 99 ASP A N 1
ATOM 738 C CA . ASP A 1 99 ? 1.814 15.045 6.705 1.00 95.56 99 ASP A CA 1
ATOM 739 C C . ASP A 1 99 ? 0.926 13.892 6.194 1.00 95.56 99 ASP A C 1
ATOM 741 O O . ASP A 1 99 ? 0.884 13.588 4.998 1.00 95.56 99 ASP A O 1
ATOM 745 N N . ARG A 1 100 ? 0.196 13.243 7.110 1.00 92.88 100 ARG A N 1
ATOM 746 C CA . ARG A 1 100 ? -0.668 12.087 6.813 1.00 92.88 100 ARG A CA 1
ATOM 747 C C . ARG A 1 100 ? -1.607 12.348 5.631 1.00 92.88 100 ARG A C 1
ATOM 749 O O . ARG A 1 100 ? -1.735 11.511 4.735 1.00 92.88 100 ARG A O 1
ATOM 756 N N . THR A 1 101 ? -2.263 13.503 5.625 1.00 94.25 101 THR A N 1
ATOM 757 C CA . THR A 1 101 ? -3.274 13.871 4.629 1.00 94.25 101 THR A CA 1
ATOM 758 C C . THR A 1 101 ? -2.631 14.156 3.276 1.00 94.25 101 THR A C 1
ATOM 760 O O . THR A 1 101 ? -3.138 13.731 2.237 1.00 94.25 101 THR A O 1
ATOM 763 N N . ALA A 1 102 ? -1.509 14.874 3.265 1.00 97.50 102 ALA A N 1
ATOM 764 C CA . ALA A 1 102 ? -0.749 15.175 2.063 1.00 97.50 102 ALA A CA 1
ATOM 765 C C . ALA A 1 102 ? -0.152 13.906 1.437 1.00 97.50 102 ALA A C 1
ATOM 767 O O . ALA A 1 102 ? -0.347 13.693 0.241 1.00 97.50 102 ALA A O 1
ATOM 768 N N . ALA A 1 103 ? 0.465 13.028 2.233 1.00 97.88 103 ALA A N 1
ATOM 769 C CA . ALA A 1 103 ? 1.023 11.762 1.762 1.00 97.88 103 ALA A CA 1
ATOM 770 C C . ALA A 1 103 ? -0.064 10.838 1.182 1.00 97.88 103 ALA A C 1
ATOM 772 O O . ALA A 1 103 ? 0.087 10.304 0.083 1.00 97.88 103 ALA A O 1
ATOM 773 N N . THR A 1 104 ? -1.209 10.721 1.870 1.00 97.12 104 THR A N 1
ATOM 774 C CA . THR A 1 104 ? -2.356 9.925 1.396 1.00 97.12 104 THR A CA 1
ATOM 775 C C . THR A 1 104 ? -2.879 10.454 0.061 1.00 97.12 104 THR A C 1
ATOM 777 O O . THR A 1 104 ? -3.049 9.688 -0.887 1.00 97.12 104 THR A O 1
ATOM 780 N N . ARG A 1 105 ? -3.084 11.775 -0.057 1.00 97.75 105 ARG A N 1
ATOM 781 C CA . ARG A 1 105 ? -3.520 12.396 -1.319 1.00 97.75 105 ARG A CA 1
ATOM 782 C C . ARG A 1 105 ? -2.496 12.227 -2.437 1.00 97.75 105 ARG A C 1
ATOM 784 O O . ARG A 1 105 ? -2.907 11.990 -3.566 1.00 97.75 105 ARG A O 1
ATOM 791 N N . GLY A 1 106 ? -1.202 12.331 -2.128 1.00 97.94 106 GLY A N 1
ATOM 792 C CA . GLY A 1 106 ? -0.115 12.108 -3.082 1.00 97.94 106 GLY A CA 1
ATOM 793 C C . GLY A 1 106 ? -0.187 10.713 -3.696 1.00 97.94 106 GLY A C 1
ATOM 794 O O . GLY A 1 106 ? -0.246 10.582 -4.916 1.00 97.94 106 GLY A O 1
ATOM 795 N N . LEU A 1 107 ? -0.312 9.675 -2.865 1.00 98.38 107 LEU A N 1
ATOM 796 C CA . LEU A 1 107 ? -0.486 8.298 -3.337 1.00 98.38 107 LEU A CA 1
ATOM 797 C C . LEU A 1 107 ? -1.773 8.105 -4.150 1.00 98.38 107 LEU A C 1
ATOM 799 O O . LEU A 1 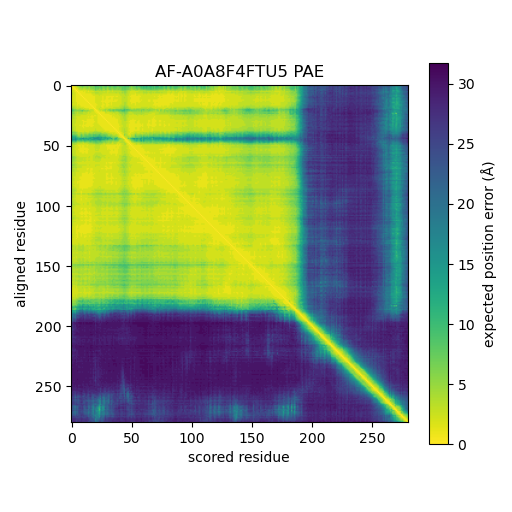107 ? -1.756 7.419 -5.167 1.00 98.38 107 LEU A O 1
ATOM 803 N N . MET A 1 108 ? -2.877 8.742 -3.752 1.00 98.00 108 MET A N 1
ATOM 804 C CA . MET A 1 108 ? -4.160 8.665 -4.468 1.00 98.00 108 MET A CA 1
ATOM 805 C C . MET A 1 108 ? -4.162 9.363 -5.840 1.00 98.00 108 MET A C 1
ATOM 807 O O . MET A 1 108 ? -5.144 9.253 -6.574 1.00 98.00 108 MET A O 1
ATOM 811 N N . THR A 1 109 ? -3.091 10.071 -6.217 1.00 97.69 109 THR A N 1
ATOM 812 C CA . THR A 1 109 ? -2.928 10.556 -7.600 1.00 97.69 109 THR A CA 1
ATOM 813 C C . THR A 1 109 ? -2.644 9.418 -8.584 1.00 97.69 109 THR A C 1
ATOM 815 O O . THR A 1 109 ? -2.919 9.549 -9.779 1.00 97.69 109 THR A O 1
ATOM 818 N N . LEU A 1 110 ? -2.138 8.282 -8.092 1.00 98.25 110 LEU A N 1
ATOM 819 C CA . LEU A 1 110 ? -1.874 7.095 -8.891 1.00 98.25 110 LEU A CA 1
ATOM 820 C C . LEU A 1 110 ? -3.188 6.409 -9.277 1.00 98.25 110 LEU A C 1
ATOM 822 O O . LEU A 1 110 ? -4.038 6.095 -8.438 1.00 98.25 110 LEU A O 1
ATOM 826 N N . ARG A 1 111 ? -3.347 6.115 -10.571 1.00 97.38 111 ARG A N 1
ATOM 827 C CA . ARG A 1 111 ? -4.501 5.356 -11.070 1.00 97.38 111 ARG A CA 1
ATOM 828 C C . ARG A 1 111 ? -4.567 3.992 -10.381 1.00 97.38 111 ARG A C 1
ATOM 830 O O . ARG A 1 111 ? -3.584 3.261 -10.349 1.00 97.38 111 ARG A O 1
ATOM 837 N N . GLY A 1 112 ? -5.745 3.655 -9.856 1.00 94.50 112 GLY A N 1
ATOM 838 C CA . GLY A 1 112 ? -5.973 2.396 -9.144 1.00 94.50 112 GLY A CA 1
ATOM 839 C C . GLY A 1 112 ? -5.622 2.420 -7.655 1.00 94.50 112 GLY A C 1
ATOM 840 O O . GLY A 1 112 ? -5.880 1.430 -6.974 1.00 94.50 112 GLY A O 1
ATOM 841 N N . ILE A 1 113 ? -5.099 3.530 -7.124 1.00 97.62 113 ILE A N 1
ATOM 842 C CA . ILE A 1 113 ? -4.816 3.691 -5.694 1.00 97.62 113 ILE A CA 1
ATOM 843 C C . ILE A 1 113 ? -5.932 4.508 -5.037 1.00 97.62 113 ILE A C 1
ATOM 845 O O . ILE A 1 113 ? -6.041 5.720 -5.207 1.00 97.62 113 ILE A O 1
ATOM 849 N N . GLY A 1 114 ? -6.793 3.820 -4.285 1.00 95.19 114 GLY A N 1
ATOM 850 C CA . GLY A 1 114 ? -7.792 4.447 -3.415 1.00 95.19 114 GLY A CA 1
ATOM 851 C C . GLY A 1 114 ? -7.247 4.732 -2.013 1.00 95.19 114 GLY A C 1
ATOM 852 O O . GLY A 1 114 ? -6.116 4.362 -1.697 1.00 95.19 114 GLY A O 1
ATOM 853 N N . ARG A 1 115 ? -8.078 5.332 -1.149 1.00 94.31 115 ARG A N 1
ATOM 854 C CA . ARG A 1 115 ? -7.716 5.667 0.241 1.00 94.31 115 ARG A CA 1
ATOM 855 C C . ARG A 1 115 ? -7.175 4.461 1.010 1.00 94.31 115 ARG A C 1
ATOM 857 O O . ARG A 1 115 ? -6.075 4.547 1.542 1.00 94.31 115 ARG A O 1
ATOM 864 N N . TRP A 1 116 ? -7.885 3.329 0.973 1.00 93.56 116 TRP A N 1
ATOM 865 C CA . TRP A 1 116 ? -7.426 2.080 1.593 1.00 93.56 116 TRP A CA 1
ATOM 866 C C . TRP A 1 116 ? -6.006 1.690 1.154 1.00 93.56 116 TRP A C 1
ATOM 868 O O . TRP A 1 116 ? -5.140 1.482 1.998 1.00 93.56 116 TRP A O 1
ATOM 878 N N . SER A 1 117 ? -5.735 1.633 -0.158 1.00 95.69 117 SER A N 1
ATOM 879 C CA . SER A 1 117 ? -4.409 1.256 -0.670 1.00 95.69 117 SER A CA 1
ATOM 880 C C . SER A 1 117 ? -3.339 2.281 -0.295 1.00 95.69 117 SER A C 1
ATOM 882 O O . SER A 1 117 ? -2.226 1.890 0.039 1.00 95.69 117 SER A O 1
ATOM 884 N N . ALA A 1 118 ? -3.667 3.574 -0.318 1.00 97.56 118 ALA A N 1
ATOM 885 C CA . ALA A 1 118 ? -2.747 4.626 0.093 1.00 97.56 118 ALA A CA 1
ATOM 886 C C . ALA A 1 118 ? -2.367 4.484 1.574 1.00 97.56 118 ALA A C 1
ATOM 888 O O . ALA A 1 118 ? -1.186 4.398 1.895 1.00 97.56 118 ALA A O 1
ATOM 889 N N . GLU A 1 119 ? -3.345 4.377 2.473 1.00 96.19 119 GLU A N 1
ATOM 890 C CA . GLU A 1 119 ? -3.108 4.214 3.913 1.00 96.19 119 GLU A CA 1
ATOM 891 C C . GLU A 1 119 ? -2.379 2.909 4.237 1.00 96.19 119 GLU A C 1
ATOM 893 O O . GLU A 1 119 ? -1.459 2.896 5.057 1.00 96.19 119 GLU A O 1
ATOM 898 N N . TYR A 1 120 ? -2.734 1.822 3.546 1.00 94.88 120 TYR A N 1
ATOM 899 C CA . TYR A 1 120 ? -2.026 0.549 3.631 1.00 94.88 120 TYR A CA 1
ATOM 900 C C . TYR A 1 120 ? -0.548 0.706 3.259 1.00 94.88 120 TYR A C 1
ATOM 902 O O . TYR A 1 120 ? 0.316 0.227 3.990 1.00 94.88 120 TYR A O 1
ATOM 910 N N . VAL A 1 121 ? -0.236 1.402 2.162 1.00 97.25 121 VAL A N 1
ATOM 911 C CA . VAL A 1 121 ? 1.144 1.648 1.715 1.00 97.25 121 VAL A CA 1
ATOM 912 C C . VAL A 1 121 ? 1.891 2.578 2.671 1.00 97.25 121 VAL A C 1
ATOM 914 O O . VAL A 1 121 ? 3.058 2.324 2.965 1.00 97.25 121 VAL A O 1
ATOM 917 N N . LEU A 1 122 ? 1.244 3.605 3.227 1.00 97.25 122 LEU A N 1
ATOM 918 C CA . LEU A 1 122 ? 1.868 4.445 4.255 1.00 97.25 122 LEU A CA 1
ATOM 919 C C . LEU A 1 122 ? 2.248 3.615 5.488 1.00 97.25 122 LEU A C 1
ATOM 921 O O . LEU A 1 122 ? 3.362 3.739 5.996 1.00 97.25 122 LEU A O 1
ATOM 925 N N . LEU A 1 123 ? 1.365 2.723 5.940 1.00 95.88 123 LEU A N 1
ATOM 926 C CA . LEU A 1 123 ? 1.615 1.886 7.111 1.00 95.88 123 LEU A CA 1
ATOM 927 C C . LEU A 1 123 ? 2.639 0.769 6.835 1.00 95.88 123 LEU A C 1
ATOM 929 O O . LEU A 1 123 ? 3.600 0.604 7.585 1.00 95.88 123 LEU A O 1
ATOM 933 N N . ARG A 1 124 ? 2.435 -0.021 5.775 1.00 93.75 124 ARG A N 1
ATOM 934 C CA . ARG A 1 124 ? 3.202 -1.244 5.463 1.00 93.75 124 ARG A CA 1
ATOM 935 C C . ARG A 1 124 ? 4.408 -1.003 4.562 1.00 93.75 124 ARG A C 1
ATOM 937 O O . ARG A 1 124 ? 5.324 -1.811 4.583 1.00 93.75 124 ARG A O 1
ATOM 944 N N . GLY A 1 125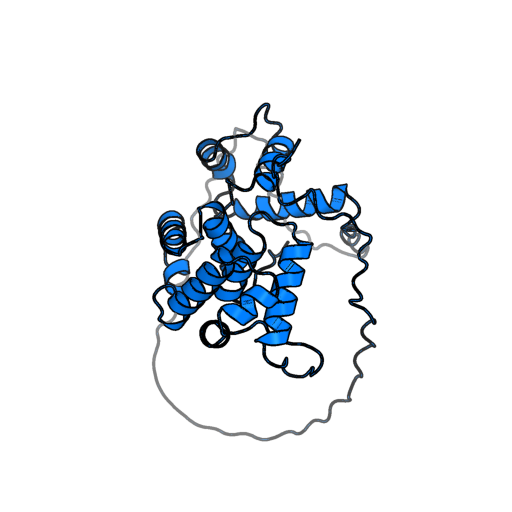 ? 4.421 0.060 3.770 1.00 93.88 125 GLY A N 1
ATOM 945 C CA . GLY A 1 125 ? 5.575 0.471 2.969 1.00 93.88 125 GLY A CA 1
ATOM 946 C C . GLY A 1 125 ? 6.460 1.437 3.748 1.00 93.88 125 GLY A C 1
ATOM 947 O O . GLY A 1 125 ? 7.604 1.115 4.059 1.00 93.88 125 GLY A O 1
ATOM 948 N N . LEU A 1 126 ? 5.898 2.582 4.149 1.00 95.06 126 LEU A N 1
ATOM 949 C CA . LEU A 1 126 ? 6.650 3.679 4.782 1.00 95.06 126 LEU A CA 1
ATOM 950 C C . LEU A 1 126 ? 6.757 3.580 6.311 1.00 95.06 126 LEU A C 1
ATOM 952 O O . LEU A 1 126 ? 7.468 4.355 6.945 1.00 95.06 126 LEU A O 1
ATOM 956 N N . GLY A 1 127 ? 6.087 2.611 6.939 1.00 94.00 127 GLY A N 1
ATOM 957 C CA . GLY A 1 127 ? 6.168 2.423 8.389 1.00 94.00 127 GLY A CA 1
ATOM 958 C C . GLY A 1 127 ? 5.506 3.541 9.194 1.00 94.00 127 GLY A C 1
ATOM 959 O O . GLY A 1 127 ? 5.867 3.748 10.352 1.00 94.00 127 GLY A O 1
ATOM 960 N N . ARG A 1 128 ? 4.551 4.268 8.605 1.00 94.81 128 ARG A N 1
ATOM 961 C CA . ARG A 1 128 ? 3.827 5.348 9.278 1.00 94.81 128 ARG A CA 1
ATOM 962 C C . ARG A 1 128 ? 2.838 4.810 10.300 1.00 94.81 128 ARG A C 1
ATOM 964 O O . ARG A 1 128 ? 1.690 4.515 9.985 1.00 94.81 128 ARG A O 1
ATOM 971 N N . LEU A 1 129 ? 3.293 4.705 11.547 1.00 95.00 129 LEU A N 1
ATOM 972 C CA . LEU A 1 129 ? 2.507 4.156 12.658 1.00 95.00 129 LEU A CA 1
ATOM 973 C C . LEU A 1 129 ? 1.372 5.061 13.119 1.00 95.00 129 LEU A C 1
ATOM 975 O O . LEU A 1 129 ? 0.546 4.632 13.915 1.00 95.00 129 LEU A O 1
ATOM 979 N N . ASP A 1 130 ? 1.303 6.283 12.615 1.00 94.25 130 ASP A N 1
ATOM 980 C CA . ASP A 1 130 ? 0.185 7.171 12.870 1.00 94.25 130 ASP A CA 1
ATOM 981 C C . ASP A 1 130 ? -0.991 6.873 11.917 1.00 94.25 130 ASP A C 1
ATOM 983 O O . ASP A 1 130 ? -2.097 7.342 12.140 1.00 94.25 130 ASP A O 1
ATOM 987 N N . VAL A 1 131 ? -0.799 6.049 10.881 1.00 95.06 131 VAL A N 1
ATOM 988 C CA . VAL A 1 131 ? -1.839 5.710 9.902 1.00 95.06 131 VAL A CA 1
ATOM 989 C C . VAL A 1 131 ? -2.511 4.384 10.240 1.00 95.06 131 VAL A C 1
ATOM 991 O O . VAL A 1 131 ? -1.858 3.347 10.321 1.00 95.06 131 VAL A O 1
ATOM 994 N N . PHE A 1 132 ? -3.836 4.402 10.361 1.00 95.19 132 PHE A N 1
ATOM 995 C CA . PHE A 1 132 ? -4.669 3.204 10.423 1.00 95.19 132 PHE A CA 1
ATOM 996 C C . PHE A 1 132 ? -5.528 3.124 9.148 1.00 95.19 132 PHE A C 1
ATOM 998 O O . PHE A 1 132 ? -6.293 4.058 8.916 1.00 95.19 132 PHE A O 1
ATOM 1005 N N . PRO A 1 133 ? -5.430 2.049 8.336 1.00 93.88 133 PRO A N 1
ATOM 1006 C CA . PRO A 1 133 ? -6.273 1.841 7.153 1.00 93.88 133 PRO A CA 1
ATOM 1007 C C . PRO A 1 133 ? -7.765 1.686 7.503 1.00 93.88 133 PRO A C 1
ATOM 1009 O O . PRO A 1 133 ? -8.272 0.576 7.656 1.00 93.88 133 PRO A O 1
ATOM 1012 N N . GLY A 1 134 ? -8.486 2.799 7.655 1.00 90.06 134 GLY A N 1
ATOM 1013 C CA . GLY A 1 134 ? -9.859 2.819 8.188 1.00 90.06 134 GLY A CA 1
ATOM 1014 C C . GLY A 1 134 ? -10.906 2.200 7.257 1.00 90.06 134 GLY A C 1
ATOM 1015 O O . GLY A 1 134 ? -11.936 1.699 7.711 1.00 90.06 134 GLY A O 1
ATOM 1016 N N . ASP A 1 135 ? -10.618 2.189 5.956 1.00 87.75 135 ASP A N 1
ATOM 1017 C CA . ASP A 1 135 ? -11.458 1.565 4.928 1.00 87.75 135 ASP A CA 1
ATOM 1018 C C . ASP A 1 135 ? -11.216 0.050 4.790 1.00 87.75 135 ASP A C 1
ATOM 1020 O O . ASP A 1 135 ? -11.874 -0.616 3.986 1.00 87.75 135 ASP A O 1
ATOM 1024 N N . ASP A 1 136 ? -10.285 -0.521 5.564 1.00 89.00 136 ASP A N 1
ATOM 1025 C CA . ASP A 1 136 ? -10.072 -1.963 5.589 1.00 89.00 136 ASP A CA 1
ATOM 1026 C C . ASP A 1 136 ? -11.217 -2.633 6.349 1.00 89.00 136 ASP A C 1
ATOM 1028 O O . ASP A 1 136 ? -11.343 -2.505 7.566 1.00 89.00 136 ASP A O 1
ATOM 1032 N N . VAL A 1 137 ? -12.073 -3.356 5.627 1.00 85.88 137 VAL A N 1
ATOM 1033 C CA . VAL A 1 137 ? -13.255 -3.999 6.217 1.00 85.88 137 VAL A CA 1
ATOM 1034 C C . VAL A 1 137 ? -12.860 -5.003 7.302 1.00 85.88 137 VAL A C 1
ATOM 1036 O O . VAL A 1 137 ? -13.534 -5.088 8.327 1.00 85.88 137 VAL A O 1
ATOM 1039 N N . GLY A 1 138 ? -11.762 -5.741 7.110 1.00 84.94 138 GLY A N 1
ATOM 1040 C CA . GLY A 1 138 ? -11.268 -6.701 8.093 1.00 84.94 138 GLY A CA 1
ATOM 1041 C C . GLY A 1 138 ? -10.795 -6.001 9.365 1.00 84.94 138 GLY A C 1
ATOM 1042 O O . GLY A 1 138 ? -11.243 -6.343 10.462 1.00 84.94 138 GLY A O 1
ATOM 1043 N N . ALA A 1 139 ? -9.949 -4.980 9.225 1.00 89.69 139 ALA A N 1
ATOM 1044 C CA . ALA A 1 139 ? -9.444 -4.209 10.356 1.00 89.69 139 ALA A CA 1
ATOM 1045 C C . ALA A 1 139 ? -10.561 -3.446 11.075 1.00 89.69 139 ALA A C 1
ATOM 1047 O O . ALA A 1 139 ? -10.588 -3.428 12.302 1.00 89.69 139 ALA A O 1
ATOM 1048 N N . ARG A 1 140 ? -11.520 -2.879 10.340 1.00 91.06 140 ARG A N 1
ATOM 1049 C CA . ARG A 1 140 ? -12.683 -2.183 10.900 1.00 91.06 140 ARG A CA 1
ATOM 1050 C C . ARG A 1 140 ? -13.593 -3.118 11.685 1.00 91.06 140 ARG A C 1
ATOM 1052 O O . ARG A 1 140 ? -13.982 -2.782 12.801 1.00 91.06 140 ARG A O 1
ATOM 1059 N N . ASN A 1 141 ? -13.902 -4.300 11.154 1.00 89.19 141 ASN A N 1
ATOM 1060 C CA . ASN A 1 141 ? -14.712 -5.293 11.866 1.00 89.19 141 ASN A CA 1
ATOM 1061 C C . ASN A 1 141 ? -14.020 -5.744 13.159 1.00 89.19 141 ASN A C 1
ATOM 1063 O O . ASN A 1 141 ? -14.650 -5.857 14.208 1.00 89.19 141 ASN A O 1
ATOM 1067 N N . LYS A 1 142 ? -12.703 -5.946 13.103 1.00 91.00 142 LYS A N 1
ATOM 1068 C CA . LYS A 1 142 ? -11.903 -6.307 14.276 1.00 91.00 142 LYS A CA 1
ATOM 1069 C C . LYS A 1 142 ? -11.813 -5.178 15.291 1.00 91.00 142 LYS A C 1
ATOM 1071 O O . LYS A 1 142 ? -11.940 -5.435 16.478 1.00 91.00 142 LYS A O 1
ATOM 1076 N N . LEU A 1 143 ? -11.652 -3.940 14.834 1.00 93.50 143 LEU A N 1
ATOM 1077 C CA . LEU A 1 143 ? -11.665 -2.761 15.692 1.00 93.50 143 LEU A CA 1
ATOM 1078 C C . LEU A 1 143 ? -13.019 -2.611 16.394 1.00 93.50 143 LEU A C 1
ATOM 1080 O O . LEU A 1 143 ? -13.054 -2.361 17.592 1.00 93.50 143 LEU A O 1
ATOM 1084 N N . THR A 1 144 ? -14.116 -2.826 15.663 1.00 93.75 144 THR A N 1
ATOM 1085 C CA . THR A 1 144 ? -15.489 -2.831 16.199 1.00 93.75 144 THR A CA 1
ATOM 1086 C C . THR A 1 144 ? -15.612 -3.828 17.346 1.00 93.75 144 THR A C 1
ATOM 1088 O O . THR A 1 144 ? -16.050 -3.464 18.434 1.00 93.75 144 THR A O 1
ATOM 1091 N N . HIS A 1 145 ? -15.160 -5.066 17.127 1.00 92.00 145 HIS A N 1
ATOM 1092 C CA . HIS A 1 145 ? -15.181 -6.109 18.147 1.00 92.00 145 HIS A CA 1
ATOM 1093 C C . HIS A 1 145 ? -14.273 -5.780 19.341 1.00 92.00 145 HIS A C 1
ATOM 1095 O O . HIS A 1 145 ? -14.717 -5.840 20.483 1.00 92.00 145 HIS A O 1
ATOM 1101 N N . PHE A 1 146 ? -13.029 -5.375 19.078 1.00 92.31 146 PHE A N 1
ATOM 1102 C CA . PHE A 1 146 ? -12.033 -5.031 20.094 1.00 92.31 146 PHE A CA 1
ATOM 1103 C C . PHE A 1 146 ? -12.489 -3.885 21.006 1.00 92.31 146 PHE A C 1
ATOM 1105 O O . PHE A 1 146 ? -12.242 -3.913 22.208 1.00 92.31 146 PHE A O 1
ATOM 1112 N N . MET A 1 147 ? -13.174 -2.889 20.441 1.00 92.88 147 MET A N 1
ATOM 1113 C CA . MET A 1 147 ? -13.706 -1.740 21.176 1.00 92.88 147 MET A CA 1
ATOM 1114 C C . MET A 1 147 ? -15.108 -1.991 21.759 1.00 92.88 147 MET A C 1
ATOM 1116 O O . MET A 1 147 ? -15.630 -1.120 22.450 1.00 92.88 147 MET A O 1
ATOM 1120 N N . GLY A 1 148 ? -15.726 -3.148 21.486 1.00 94.75 148 GLY A N 1
ATOM 1121 C CA . GLY A 1 148 ? -17.077 -3.477 21.948 1.00 94.75 148 GLY A CA 1
ATOM 1122 C C . GLY A 1 148 ? -18.161 -2.540 21.405 1.00 94.75 148 GLY A C 1
ATOM 1123 O O . GLY A 1 148 ? -19.065 -2.170 22.148 1.00 94.75 148 GLY A O 1
ATOM 1124 N N . LEU A 1 149 ? -18.048 -2.108 20.144 1.00 95.62 149 LEU A N 1
ATOM 1125 C CA . LEU A 1 149 ? -19.002 -1.187 19.517 1.00 95.62 149 LEU A CA 1
ATOM 1126 C C . LEU A 1 149 ? -20.225 -1.934 18.967 1.00 95.62 149 LEU A C 1
ATOM 1128 O O . LEU A 1 149 ? -20.093 -3.006 18.377 1.00 95.62 149 LEU A O 1
ATOM 1132 N N . ASP A 1 150 ? -21.402 -1.316 19.083 1.00 94.94 150 ASP A N 1
ATOM 1133 C CA . ASP A 1 150 ? -22.673 -1.881 18.601 1.00 94.94 150 ASP A CA 1
ATOM 1134 C C . ASP A 1 150 ? -22.861 -1.755 17.076 1.00 94.94 150 ASP A C 1
ATOM 1136 O O . ASP A 1 150 ? -23.733 -2.399 16.487 1.00 94.94 150 ASP A O 1
ATOM 1140 N N . HIS A 1 151 ? -22.048 -0.930 16.412 1.00 94.06 151 HIS A N 1
ATOM 1141 C CA . HIS A 1 151 ? -22.064 -0.729 14.965 1.00 94.06 151 HIS A CA 1
ATOM 1142 C C . HIS A 1 151 ? -20.651 -0.619 14.396 1.00 94.06 151 HIS A C 1
ATOM 1144 O O . HIS A 1 151 ? -19.714 -0.215 15.080 1.00 94.06 151 HIS A O 1
ATOM 1150 N N . SER A 1 152 ? -20.509 -0.936 13.106 1.00 92.50 152 SER A N 1
ATOM 1151 C CA . SER A 1 152 ? -19.260 -0.690 12.379 1.00 92.50 152 SER A CA 1
ATOM 1152 C C . SER A 1 152 ? -19.040 0.825 12.246 1.00 92.50 152 SER A C 1
ATOM 1154 O O . SER A 1 152 ? -19.846 1.471 11.570 1.00 92.50 152 SER A O 1
ATOM 1156 N N . PRO A 1 153 ? -17.959 1.396 12.809 1.00 95.12 153 PRO A N 1
ATOM 1157 C CA . PRO A 1 153 ? -17.726 2.834 12.782 1.00 95.12 153 PRO A CA 1
ATOM 1158 C C . PRO A 1 153 ? -17.414 3.316 11.360 1.00 95.12 153 PRO A C 1
ATOM 1160 O O . PRO A 1 153 ? -16.760 2.628 10.575 1.00 95.12 153 PRO A O 1
ATOM 1163 N N . SER A 1 154 ? -17.870 4.513 11.017 1.00 94.69 154 SER A N 1
ATOM 1164 C CA . SER A 1 154 ? -17.451 5.243 9.821 1.00 94.69 154 SER A CA 1
ATOM 1165 C C . SER A 1 154 ? -15.974 5.641 9.895 1.00 94.69 154 SER A C 1
ATOM 1167 O O . SER A 1 154 ? -15.350 5.610 10.954 1.00 94.69 154 SER A O 1
ATOM 1169 N N . TYR A 1 155 ? -15.400 6.052 8.764 1.00 90.69 155 TYR A N 1
ATOM 1170 C CA . TYR A 1 155 ? -14.005 6.494 8.706 1.00 90.69 155 TYR A CA 1
ATOM 1171 C C . TYR A 1 155 ? -13.707 7.659 9.676 1.00 90.69 155 TYR A C 1
ATOM 1173 O O . TYR A 1 155 ? -12.684 7.663 10.367 1.00 90.69 155 TYR A O 1
ATOM 1181 N N . ASP A 1 156 ? -14.618 8.631 9.768 1.00 92.12 156 ASP A N 1
ATOM 1182 C CA . ASP A 1 156 ? -14.457 9.788 10.656 1.00 92.12 156 ASP A CA 1
ATOM 1183 C C . ASP A 1 156 ? -14.579 9.376 12.133 1.00 92.12 156 ASP A C 1
ATOM 1185 O O . ASP A 1 156 ? -13.800 9.835 12.972 1.00 92.12 156 ASP A O 1
ATOM 1189 N N . GLU A 1 157 ? -15.486 8.444 12.450 1.00 95.62 157 GLU A N 1
ATOM 1190 C CA . GLU A 1 157 ? -15.578 7.850 13.789 1.00 95.62 157 GLU A CA 1
ATOM 1191 C C . GLU A 1 157 ? -14.299 7.093 14.154 1.00 95.62 157 GLU A C 1
ATOM 1193 O O . GLU A 1 157 ? -13.798 7.276 15.259 1.00 95.62 157 GLU A O 1
ATOM 1198 N N . ILE A 1 158 ? -13.722 6.303 13.237 1.00 94.94 158 ILE A N 1
ATOM 1199 C CA . ILE A 1 158 ? -12.437 5.615 13.458 1.00 94.94 158 ILE A CA 1
ATOM 1200 C C . ILE A 1 158 ? -11.345 6.631 13.798 1.00 94.94 158 ILE A C 1
ATOM 1202 O O . ILE A 1 158 ? -10.598 6.429 14.751 1.00 94.94 158 ILE A O 1
ATOM 1206 N N . THR A 1 159 ? -11.275 7.747 13.070 1.00 90.94 159 THR A N 1
ATOM 1207 C CA . THR A 1 159 ? -10.282 8.799 13.336 1.00 90.94 159 THR A CA 1
ATOM 1208 C C . THR A 1 159 ? -10.426 9.361 14.754 1.00 90.94 159 THR A C 1
ATOM 1210 O O . THR A 1 159 ? -9.436 9.479 15.477 1.00 90.94 159 THR A O 1
ATOM 1213 N N . GLY A 1 160 ? -11.655 9.657 15.189 1.00 94.25 160 GLY A N 1
ATOM 1214 C CA . GLY A 1 160 ? -11.922 10.126 16.552 1.00 94.25 160 GLY A CA 1
ATOM 1215 C C . GLY A 1 160 ? -11.607 9.071 17.617 1.00 94.25 160 GLY A C 1
ATOM 1216 O O . GLY A 1 160 ? -10.911 9.368 18.591 1.00 94.25 160 GLY A O 1
ATOM 1217 N N . LEU A 1 161 ? -12.065 7.834 17.400 1.00 95.56 161 LEU A N 1
ATOM 1218 C CA . LEU A 1 161 ? -11.855 6.688 18.289 1.00 95.56 161 LEU A CA 1
ATOM 1219 C C . LEU A 1 161 ? -10.371 6.399 18.504 1.00 95.56 161 LEU A C 1
ATOM 1221 O O . LEU A 1 161 ? -9.976 6.065 19.616 1.00 95.56 161 LEU A O 1
ATOM 1225 N N . LEU A 1 162 ? -9.555 6.527 17.456 1.00 95.88 162 LEU A N 1
ATOM 1226 C CA . LEU A 1 162 ? -8.137 6.182 17.503 1.00 95.88 162 LEU A CA 1
ATOM 1227 C C . LEU A 1 162 ? -7.221 7.323 17.967 1.00 95.88 162 LEU A C 1
ATOM 1229 O O . LEU A 1 162 ? -6.062 7.061 18.293 1.00 95.88 162 LEU A O 1
ATOM 1233 N N . SER A 1 163 ? -7.730 8.555 18.069 1.00 93.88 163 SER A N 1
ATOM 1234 C CA . SER A 1 163 ? -6.954 9.727 18.506 1.00 93.88 163 SER A CA 1
ATOM 1235 C C . SER A 1 163 ? -6.197 9.565 19.839 1.00 93.88 163 SER A C 1
ATOM 1237 O O . SER A 1 163 ? -5.080 10.079 19.931 1.00 93.88 163 SER A O 1
ATOM 1239 N N . PRO A 1 164 ? -6.679 8.812 20.859 1.00 95.56 164 PRO A N 1
ATOM 1240 C CA . PRO A 1 164 ? -5.915 8.603 22.092 1.00 95.56 164 PRO A CA 1
ATOM 1241 C C . PRO A 1 164 ? -4.606 7.824 21.897 1.00 95.56 164 PRO A C 1
ATOM 1243 O O . PRO A 1 164 ? -3.743 7.861 22.772 1.00 95.56 164 PRO A O 1
ATOM 1246 N N . TRP A 1 165 ? -4.459 7.108 20.776 1.00 94.38 165 TRP A N 1
ATOM 1247 C CA . TRP A 1 165 ? -3.265 6.330 20.446 1.00 94.38 165 TRP A CA 1
ATOM 1248 C C . TRP A 1 165 ? -2.332 7.027 19.460 1.00 94.38 165 TRP A C 1
ATOM 1250 O O . TRP A 1 165 ? -1.328 6.425 19.088 1.00 94.38 165 TRP A O 1
ATOM 1260 N N . ASP A 1 166 ? -2.601 8.263 19.033 1.00 92.31 166 ASP A N 1
ATOM 1261 C CA . ASP A 1 166 ? -1.664 8.999 18.182 1.00 92.31 166 ASP A CA 1
ATOM 1262 C C . ASP A 1 166 ? -0.306 9.215 18.894 1.00 92.31 166 ASP A C 1
ATOM 1264 O O . ASP A 1 166 ? -0.268 9.493 20.097 1.00 92.31 166 ASP A O 1
ATOM 1268 N N . PRO A 1 167 ? 0.837 9.102 18.184 1.00 92.94 167 PRO A N 1
ATOM 1269 C CA . PRO A 1 167 ? 1.007 8.835 16.750 1.00 92.94 167 PRO A CA 1
ATOM 1270 C C . PRO A 1 167 ? 1.208 7.338 16.422 1.00 92.94 167 PRO A C 1
ATOM 1272 O O . PRO A 1 167 ? 1.933 6.998 15.493 1.00 92.94 167 PRO A O 1
ATOM 1275 N N . TYR A 1 168 ? 0.638 6.428 17.209 1.00 95.12 168 TYR A N 1
ATOM 1276 C CA . TYR A 1 168 ? 0.844 4.977 17.115 1.00 95.12 168 TYR A CA 1
ATOM 1277 C C . TYR A 1 168 ? -0.433 4.188 16.791 1.00 95.12 168 TYR A C 1
ATOM 1279 O O . TYR A 1 168 ? -0.433 2.962 16.906 1.00 95.12 168 TYR A O 1
ATOM 1287 N N . ALA A 1 169 ? -1.516 4.848 16.373 1.00 93.81 169 ALA A N 1
ATOM 1288 C CA . ALA A 1 169 ? -2.793 4.208 16.049 1.00 93.81 169 ALA A CA 1
ATOM 1289 C C . ALA A 1 169 ? -2.665 3.061 15.021 1.00 93.81 169 ALA A C 1
ATOM 1291 O O . ALA A 1 169 ? -3.335 2.036 15.138 1.00 93.81 169 ALA A O 1
ATOM 1292 N N . GLY A 1 170 ? -1.744 3.167 14.064 1.00 94.69 170 GLY A N 1
ATOM 1293 C CA . GLY A 1 170 ? -1.421 2.127 13.086 1.00 94.69 170 GLY A CA 1
ATOM 1294 C C . GLY A 1 170 ? -0.857 0.839 13.690 1.00 94.69 170 GLY A C 1
ATOM 1295 O O . GLY A 1 170 ? -0.990 -0.226 13.091 1.00 94.69 170 GLY A O 1
ATOM 1296 N N . MET A 1 171 ? -0.298 0.873 14.906 1.00 94.56 171 MET A N 1
ATOM 1297 C CA . MET A 1 171 ? 0.085 -0.355 15.617 1.00 94.56 171 MET A CA 1
ATOM 1298 C C . MET A 1 171 ? -1.125 -1.249 15.895 1.00 94.56 171 MET A C 1
ATOM 1300 O O . MET A 1 171 ? -0.995 -2.473 15.838 1.00 94.56 171 MET A O 1
ATOM 1304 N N . LEU A 1 172 ? -2.304 -0.664 16.143 1.00 93.81 172 LEU A N 1
ATOM 1305 C CA . LEU A 1 172 ? -3.529 -1.433 16.372 1.00 93.81 172 LEU A CA 1
ATOM 1306 C C . LEU A 1 172 ? -3.882 -2.288 15.159 1.00 93.81 172 LEU A C 1
ATOM 1308 O O . LEU A 1 172 ? -4.291 -3.427 15.337 1.00 93.81 172 LEU A O 1
ATOM 1312 N N . TYR A 1 173 ? -3.636 -1.809 13.937 1.00 93.38 173 TYR A N 1
ATOM 1313 C CA . TYR A 1 173 ? -3.858 -2.602 12.727 1.00 93.38 173 TYR A CA 1
ATOM 1314 C C . TYR A 1 173 ? -3.088 -3.932 12.769 1.00 93.38 173 TYR A C 1
ATOM 1316 O O . TYR A 1 173 ? -3.646 -4.994 12.500 1.00 93.38 173 TYR A O 1
ATOM 1324 N N . PHE A 1 174 ? -1.814 -3.898 13.173 1.00 91.38 174 PHE A N 1
ATOM 1325 C CA . PHE A 1 174 ? -0.994 -5.103 13.299 1.00 91.38 174 PHE A CA 1
ATOM 1326 C C . PHE A 1 174 ? -1.433 -6.004 14.451 1.00 91.38 174 PHE A C 1
ATOM 1328 O O . PHE A 1 174 ? -1.412 -7.224 14.303 1.00 91.38 174 PHE A O 1
ATOM 1335 N N . HIS A 1 175 ? -1.838 -5.420 15.580 1.00 90.19 175 HIS A N 1
ATOM 1336 C CA . HIS A 1 175 ? -2.367 -6.184 16.707 1.00 90.19 175 HIS A CA 1
ATOM 1337 C C . HIS A 1 175 ? -3.652 -6.921 16.328 1.00 90.19 175 HIS A C 1
ATOM 1339 O O . HIS A 1 175 ? -3.726 -8.127 16.528 1.00 90.19 175 HIS A O 1
ATOM 1345 N N . LEU A 1 176 ? -4.609 -6.234 15.704 1.00 89.88 176 LEU A N 1
ATOM 1346 C CA . LEU A 1 176 ? -5.868 -6.822 15.242 1.00 89.88 176 LEU A CA 1
ATOM 1347 C C . LEU A 1 176 ? -5.638 -7.898 14.167 1.00 89.88 176 LEU A C 1
ATOM 1349 O O . LEU A 1 176 ? -6.330 -8.921 14.143 1.00 89.88 176 LEU A O 1
ATOM 1353 N N . LEU A 1 177 ? -4.649 -7.692 13.290 1.00 83.50 177 LEU A N 1
ATOM 1354 C CA . LEU A 1 177 ? -4.242 -8.691 12.304 1.00 83.50 177 LEU A CA 1
ATOM 1355 C C . LEU A 1 177 ? -3.692 -9.956 12.978 1.00 83.50 177 LEU A C 1
ATOM 1357 O O . LEU A 1 177 ? -4.138 -11.050 12.643 1.00 83.50 177 LEU A O 1
ATOM 1361 N N . LEU A 1 178 ? -2.754 -9.817 13.922 1.00 83.75 178 LEU A N 1
ATOM 1362 C CA . LEU A 1 178 ? -2.172 -10.958 14.638 1.00 83.75 178 LEU A CA 1
ATOM 1363 C C . LEU A 1 178 ? -3.193 -11.695 15.497 1.00 83.75 178 LEU A C 1
ATOM 1365 O O . LEU A 1 178 ? -3.208 -12.919 15.483 1.00 83.75 178 LEU A O 1
ATOM 1369 N N . ASP A 1 179 ? -4.036 -10.959 16.213 1.00 79.62 179 ASP A N 1
ATOM 1370 C CA . ASP A 1 179 ? -5.133 -11.501 17.015 1.00 79.62 179 ASP A CA 1
ATOM 1371 C C . ASP A 1 179 ? -6.039 -12.391 16.151 1.00 79.62 179 ASP A C 1
ATOM 1373 O O . ASP A 1 179 ? -6.294 -13.546 16.468 1.00 79.62 179 ASP A O 1
ATOM 1377 N N . GLY A 1 180 ? -6.359 -11.930 14.936 1.00 74.94 180 GLY A N 1
ATOM 1378 C CA . GLY A 1 180 ? -7.110 -12.732 13.969 1.00 74.94 180 GLY A CA 1
ATOM 1379 C C . GLY A 1 180 ? -6.434 -13.993 13.461 1.00 74.94 180 GLY A C 1
ATOM 1380 O O . GLY A 1 180 ? -7.137 -14.892 13.007 1.00 74.94 180 GLY A O 1
ATOM 1381 N N . LEU A 1 181 ? -5.107 -14.043 13.482 1.00 72.12 181 LEU A N 1
ATOM 1382 C CA . LEU A 1 181 ? -4.353 -15.227 13.085 1.00 72.12 181 LEU A CA 1
ATOM 1383 C C . LEU A 1 181 ? -4.187 -16.193 14.265 1.00 72.12 181 LEU A C 1
ATOM 1385 O O . LEU A 1 181 ? -4.221 -17.405 14.062 1.00 72.12 181 LEU A O 1
ATOM 1389 N N . ALA A 1 182 ? -4.056 -15.664 15.484 1.00 75.12 182 ALA A N 1
ATOM 1390 C CA . ALA A 1 182 ? -4.017 -16.447 16.715 1.00 75.12 182 ALA A CA 1
ATOM 1391 C C . ALA A 1 182 ? -5.360 -17.148 16.978 1.00 75.12 182 ALA A C 1
ATOM 1393 O O . ALA A 1 182 ? -5.364 -18.349 17.221 1.00 75.12 182 ALA A O 1
ATOM 1394 N N . ASP A 1 183 ? -6.490 -16.450 16.810 1.00 74.44 183 ASP A N 1
ATOM 1395 C CA . ASP A 1 183 ? -7.850 -17.011 16.9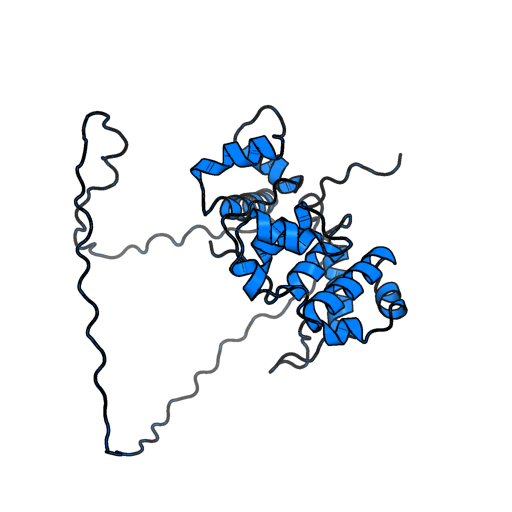39 1.00 74.44 183 ASP A CA 1
ATOM 1396 C C . ASP A 1 183 ? -8.129 -18.197 16.004 1.00 74.44 183 ASP A C 1
ATOM 1398 O O . ASP A 1 183 ? -9.106 -18.926 16.172 1.00 74.44 183 ASP A O 1
ATOM 1402 N N . ARG A 1 184 ? -7.309 -18.354 14.963 1.00 64.75 184 ARG A N 1
ATOM 1403 C CA . ARG A 1 184 ? -7.479 -19.354 13.907 1.00 64.75 184 ARG A CA 1
ATOM 1404 C C . ARG A 1 184 ? -6.403 -20.434 13.938 1.00 64.75 184 ARG A C 1
ATOM 1406 O O . ARG A 1 184 ? -6.272 -21.153 12.954 1.00 64.75 184 ARG A O 1
ATOM 1413 N N . ASP A 1 185 ? -5.611 -20.500 15.010 1.00 73.38 185 ASP A N 1
ATOM 1414 C CA . ASP A 1 185 ? -4.475 -21.418 15.186 1.00 73.38 185 ASP A CA 1
ATOM 1415 C C . ASP A 1 185 ? -3.399 -21.327 14.079 1.00 73.38 185 ASP A C 1
ATOM 1417 O O . ASP A 1 185 ? -2.513 -22.172 13.982 1.00 73.38 185 ASP A O 1
ATOM 1421 N N . GLN A 1 186 ? -3.417 -20.260 13.270 1.00 61.00 186 GLN A N 1
ATOM 1422 C CA . GLN A 1 186 ? -2.462 -20.010 12.177 1.00 61.00 186 GLN A CA 1
ATOM 1423 C C . GLN A 1 186 ? -1.194 -19.294 12.658 1.00 61.00 186 GLN A C 1
ATOM 1425 O O . GLN A 1 186 ? -0.240 -19.103 11.904 1.00 61.00 186 GLN A O 1
ATOM 1430 N N . LEU A 1 187 ? -1.175 -18.873 13.922 1.00 62.09 187 LEU A N 1
ATOM 1431 C CA . LEU A 1 187 ? -0.028 -18.259 14.570 1.00 62.09 187 LEU A CA 1
ATOM 1432 C C . LEU A 1 187 ? 0.077 -18.755 16.011 1.00 62.09 187 LEU A C 1
ATOM 1434 O O . LEU A 1 187 ? -0.661 -18.328 16.894 1.00 62.09 187 LEU A O 1
ATOM 1438 N N . SER A 1 188 ? 1.065 -19.615 16.265 1.00 55.47 188 SER A N 1
ATOM 1439 C CA . SER A 1 188 ? 1.476 -19.949 17.627 1.00 55.47 188 SER A CA 1
ATOM 1440 C C . SER A 1 188 ? 2.284 -18.785 18.200 1.00 55.47 188 SER A C 1
ATOM 1442 O O . SER A 1 188 ? 3.497 -18.685 17.988 1.00 55.47 188 SER A O 1
ATOM 1444 N N . ILE A 1 189 ? 1.634 -17.906 18.962 1.00 56.69 189 ILE A N 1
ATOM 1445 C CA . ILE A 1 189 ? 2.345 -16.918 19.776 1.00 56.69 189 ILE A CA 1
ATOM 1446 C C . ILE A 1 189 ? 3.019 -17.683 20.918 1.00 56.69 189 ILE A C 1
ATOM 1448 O O . ILE A 1 189 ? 2.369 -18.081 21.884 1.00 56.69 189 ILE A O 1
ATOM 1452 N N . ALA A 1 190 ? 4.329 -17.917 20.805 1.00 52.69 190 ALA A N 1
ATOM 1453 C CA . ALA A 1 190 ? 5.098 -18.482 21.906 1.00 52.69 190 ALA A CA 1
ATOM 1454 C C . ALA A 1 190 ? 4.866 -17.623 23.157 1.00 52.69 190 ALA A C 1
ATOM 1456 O O . ALA A 1 190 ? 5.057 -16.402 23.117 1.00 52.69 190 ALA A O 1
ATOM 1457 N N . ALA A 1 191 ? 4.442 -18.255 24.257 1.00 47.28 191 ALA A N 1
ATOM 1458 C CA . ALA A 1 191 ? 4.314 -17.572 25.537 1.00 47.28 191 ALA A CA 1
ATOM 1459 C C . ALA A 1 191 ? 5.620 -16.809 25.820 1.00 47.28 191 ALA A C 1
ATOM 1461 O O . ALA A 1 191 ? 6.700 -17.353 25.546 1.00 47.28 191 ALA A O 1
ATOM 1462 N N . PRO A 1 192 ? 5.555 -15.566 26.337 1.00 50.66 192 PRO A N 1
ATOM 1463 C CA . PRO A 1 192 ? 6.761 -14.819 26.658 1.00 50.66 192 PRO A CA 1
ATOM 1464 C C . PRO A 1 192 ? 7.672 -15.712 27.506 1.00 50.66 192 PRO A C 1
ATOM 1466 O O . PRO A 1 192 ? 7.165 -16.410 28.396 1.00 50.66 192 PRO A O 1
ATOM 1469 N N . PRO A 1 193 ? 8.987 -15.753 27.221 1.00 44.62 193 PRO A N 1
ATOM 1470 C CA . PRO A 1 193 ? 9.893 -16.626 27.948 1.00 44.62 193 PRO A CA 1
ATOM 1471 C C . PRO A 1 193 ? 9.698 -16.369 29.440 1.00 44.62 193 PRO A C 1
ATOM 1473 O O . PRO A 1 193 ? 9.736 -15.215 29.879 1.00 44.62 193 PRO A O 1
ATOM 1476 N N . LYS A 1 194 ? 9.423 -17.437 30.207 1.00 39.94 194 LYS A N 1
ATOM 1477 C CA . LYS A 1 194 ? 9.279 -17.332 31.663 1.00 39.94 194 LYS A CA 1
ATOM 1478 C C . LYS A 1 194 ? 10.484 -16.539 32.175 1.00 39.94 194 LYS A C 1
ATOM 1480 O O . LYS A 1 194 ? 11.606 -16.894 31.801 1.00 39.94 194 LYS A O 1
ATOM 1485 N N . PRO A 1 195 ? 10.288 -15.472 32.972 1.00 43.06 195 PRO A N 1
ATOM 1486 C CA . PRO A 1 195 ? 11.407 -14.700 33.488 1.00 43.06 195 PRO A CA 1
ATOM 1487 C C . PRO A 1 195 ? 12.360 -15.677 34.172 1.00 43.06 195 PRO A C 1
ATOM 1489 O O . PRO A 1 195 ? 11.937 -16.431 35.050 1.00 43.06 195 PRO A O 1
ATOM 1492 N N . SER A 1 196 ? 13.611 -15.729 33.706 1.00 50.41 196 SER A N 1
ATOM 1493 C CA . SER A 1 196 ? 14.577 -16.703 34.204 1.00 50.41 196 SER A CA 1
ATOM 1494 C C . SER A 1 196 ? 14.698 -16.544 35.715 1.00 50.41 196 SER A C 1
ATOM 1496 O O . SER A 1 196 ? 15.039 -15.471 36.217 1.00 50.41 196 SER A O 1
ATOM 1498 N N . SER A 1 197 ? 14.407 -17.608 36.450 1.00 50.16 197 SER A N 1
ATOM 1499 C CA . SER A 1 197 ? 14.618 -17.667 37.887 1.00 50.16 197 SER A CA 1
ATOM 1500 C C . SER A 1 197 ? 16.119 -17.750 38.170 1.00 50.16 197 SER A C 1
ATOM 1502 O O . SER A 1 197 ? 16.659 -18.851 38.087 1.00 50.16 197 SER A O 1
ATOM 1504 N N . SER A 1 198 ? 16.786 -16.616 38.446 1.00 38.25 198 SER A N 1
ATOM 1505 C CA . SER A 1 198 ? 18.001 -16.444 39.296 1.00 38.25 198 SER A CA 1
ATOM 1506 C C . SER A 1 198 ? 18.636 -15.042 39.105 1.00 38.25 198 SER A C 1
ATOM 1508 O O . SER A 1 198 ? 18.362 -14.401 38.093 1.00 38.25 198 SER A O 1
ATOM 1510 N N . PRO A 1 199 ? 19.467 -14.533 40.042 1.00 48.53 199 PRO A N 1
ATOM 1511 C CA . PRO A 1 199 ? 19.058 -13.899 41.296 1.00 48.53 199 PRO A CA 1
ATOM 1512 C C . PRO A 1 199 ? 19.419 -12.391 41.342 1.00 48.53 199 PRO A C 1
ATOM 1514 O O . PRO A 1 199 ? 20.154 -11.881 40.506 1.00 48.53 199 PRO A O 1
ATOM 1517 N N . GLU A 1 200 ? 18.881 -11.695 42.349 1.00 40.47 200 GLU A N 1
ATOM 1518 C CA . GLU A 1 200 ? 19.120 -10.286 42.724 1.00 40.47 200 GLU A CA 1
ATOM 1519 C C . GLU A 1 200 ? 18.795 -9.197 41.684 1.00 40.47 200 GLU A C 1
ATOM 1521 O O . GLU A 1 200 ? 19.643 -8.628 40.996 1.00 40.47 200 GLU A O 1
ATOM 1526 N N . ARG A 1 201 ? 17.527 -8.761 41.697 1.00 40.28 201 ARG A N 1
ATOM 1527 C CA . ARG A 1 201 ? 17.190 -7.402 41.260 1.00 40.28 201 ARG A CA 1
ATOM 1528 C C . ARG A 1 201 ? 17.754 -6.408 42.274 1.00 40.28 201 ARG A C 1
ATOM 1530 O O . ARG A 1 201 ? 17.241 -6.286 43.383 1.00 40.28 201 ARG A O 1
ATOM 1537 N N . ARG A 1 202 ? 18.772 -5.652 41.864 1.00 34.09 202 ARG A N 1
ATOM 1538 C CA . ARG A 1 202 ? 19.156 -4.390 42.511 1.00 34.09 202 ARG A CA 1
ATOM 1539 C C . ARG A 1 202 ? 17.905 -3.490 42.564 1.00 34.09 202 ARG A C 1
ATOM 1541 O O . ARG A 1 202 ? 17.223 -3.387 41.541 1.00 34.09 202 ARG A O 1
ATOM 1548 N N . PRO A 1 203 ? 17.551 -2.880 43.708 1.00 33.91 203 PRO A N 1
ATOM 1549 C CA . PRO A 1 203 ? 16.253 -2.239 43.867 1.00 33.91 203 PRO A CA 1
ATOM 1550 C C . PRO A 1 203 ? 16.188 -0.988 42.990 1.00 33.91 203 PRO A C 1
ATOM 1552 O O . PRO A 1 203 ? 16.779 0.045 43.300 1.00 33.91 203 PRO A O 1
ATOM 1555 N N . VAL A 1 204 ? 15.463 -1.078 41.878 1.00 41.25 204 VAL A N 1
ATOM 1556 C CA . VAL A 1 204 ? 14.988 0.105 41.161 1.00 41.25 204 VAL A CA 1
ATOM 1557 C C . VAL A 1 204 ? 13.829 0.644 41.988 1.00 41.25 204 VAL A C 1
ATOM 1559 O O . VAL A 1 204 ? 12.861 -0.075 42.227 1.00 41.25 204 VAL A O 1
ATOM 1562 N N . ARG A 1 205 ? 13.959 1.879 42.485 1.00 37.81 205 ARG A N 1
ATOM 1563 C CA . ARG A 1 205 ? 12.922 2.557 43.273 1.00 37.81 205 ARG A CA 1
ATOM 1564 C C . ARG A 1 205 ? 11.576 2.491 42.540 1.00 37.81 205 ARG A C 1
ATOM 1566 O O . ARG A 1 205 ? 11.393 3.119 41.501 1.00 37.81 205 ARG A O 1
ATOM 1573 N N . THR A 1 206 ? 10.652 1.730 43.111 1.00 39.59 206 THR A N 1
ATOM 1574 C CA . THR A 1 206 ? 9.249 1.624 42.713 1.00 39.59 206 THR A CA 1
ATOM 1575 C C . THR A 1 206 ? 8.559 2.970 42.913 1.00 39.59 206 THR A C 1
ATOM 1577 O O . THR A 1 206 ? 8.428 3.412 44.048 1.00 39.59 206 THR A O 1
ATOM 1580 N N . SER A 1 207 ? 8.143 3.639 41.834 1.00 44.97 207 SER A N 1
ATOM 1581 C CA . SER A 1 207 ? 7.277 4.830 41.915 1.00 44.97 207 SER A CA 1
ATOM 1582 C C . SER A 1 207 ? 6.668 5.213 40.553 1.00 44.97 207 SER A C 1
ATOM 1584 O O . SER A 1 207 ? 6.742 6.368 40.143 1.00 44.97 207 SER A O 1
ATOM 1586 N N . LEU A 1 208 ? 6.073 4.271 39.815 1.00 36.03 208 LEU A N 1
ATOM 1587 C CA . LEU A 1 208 ? 5.306 4.626 38.601 1.00 36.03 208 LEU A CA 1
ATOM 1588 C C . LEU A 1 208 ? 3.962 3.900 38.447 1.00 36.03 208 LEU A C 1
ATOM 1590 O O . LEU A 1 208 ? 3.153 4.317 37.629 1.00 36.03 208 LEU A O 1
ATOM 1594 N N . VAL A 1 209 ? 3.675 2.877 39.259 1.00 37.62 209 VAL A N 1
ATOM 1595 C CA . VAL A 1 209 ? 2.413 2.117 39.154 1.00 37.62 209 VAL A CA 1
ATOM 1596 C C . VAL A 1 209 ? 1.335 2.618 40.131 1.00 37.62 209 VAL A C 1
ATOM 1598 O O . VAL A 1 209 ? 0.151 2.461 39.862 1.00 37.62 209 VAL A O 1
ATOM 1601 N N . GLU A 1 210 ? 1.695 3.322 41.208 1.00 34.69 210 GLU A N 1
ATOM 1602 C CA . GLU A 1 210 ? 0.711 3.842 42.181 1.00 34.69 210 GLU A CA 1
ATOM 1603 C C . GLU A 1 210 ? 0.138 5.229 41.829 1.00 34.69 210 GLU A C 1
ATOM 1605 O O . GLU A 1 210 ? -0.833 5.668 42.439 1.00 34.69 210 GLU A O 1
ATOM 1610 N N . ALA A 1 211 ? 0.670 5.918 40.814 1.00 38.59 211 ALA A N 1
ATOM 1611 C CA . ALA A 1 211 ? 0.230 7.276 40.470 1.00 38.59 211 ALA A CA 1
ATOM 1612 C C . ALA A 1 211 ? -1.048 7.336 39.606 1.00 38.59 211 ALA A C 1
ATOM 1614 O O . ALA A 1 211 ? -1.614 8.410 39.433 1.00 38.59 211 ALA A O 1
ATOM 1615 N N . VAL A 1 212 ? -1.527 6.204 39.075 1.00 41.38 212 VAL A N 1
ATOM 1616 C CA . VAL A 1 212 ? -2.701 6.169 38.177 1.00 41.38 212 VAL A CA 1
ATOM 1617 C C . VAL A 1 212 ? -4.037 6.162 38.943 1.00 41.38 212 VAL A C 1
ATOM 1619 O O . VAL A 1 212 ? -5.072 6.451 38.356 1.00 41.38 212 VAL A O 1
ATOM 1622 N N . HIS A 1 213 ? -4.037 5.908 40.258 1.00 39.44 213 HIS A N 1
ATOM 1623 C CA . HIS A 1 213 ? -5.274 5.707 41.035 1.00 39.44 213 HIS A CA 1
ATOM 1624 C C . HIS A 1 213 ? -5.550 6.747 42.138 1.00 39.44 213 HIS A C 1
ATOM 1626 O O . HIS A 1 213 ? -6.423 6.517 42.972 1.00 39.44 213 HIS A O 1
ATOM 1632 N N . ASN A 1 214 ? -4.872 7.903 42.160 1.00 37.69 214 ASN A N 1
ATOM 1633 C CA . ASN A 1 214 ? -5.150 8.942 43.161 1.00 37.69 214 ASN A CA 1
ATOM 1634 C C . ASN A 1 214 ? -5.465 10.315 42.525 1.00 37.69 214 ASN A C 1
ATOM 1636 O O . ASN A 1 214 ? -4.550 10.988 42.048 1.00 37.69 214 ASN A O 1
ATOM 1640 N N . PRO A 1 215 ? -6.727 10.789 42.556 1.00 38.59 215 PRO A N 1
ATOM 1641 C CA . PRO A 1 215 ? -7.110 12.079 41.977 1.00 38.59 215 PRO A CA 1
ATOM 1642 C C . PRO A 1 215 ? -6.614 13.318 42.757 1.00 38.59 215 PRO A C 1
ATOM 1644 O O . PRO A 1 215 ? -6.960 14.437 42.385 1.00 38.59 215 PRO A O 1
ATOM 1647 N N . ALA A 1 216 ? -5.791 13.169 43.806 1.00 39.38 216 ALA A N 1
ATOM 1648 C CA . ALA A 1 216 ? -5.284 14.290 44.611 1.00 39.38 216 ALA A CA 1
ATOM 1649 C C . ALA A 1 216 ? -3.782 14.622 44.448 1.00 39.38 216 ALA A C 1
ATOM 1651 O O . ALA A 1 216 ? -3.300 15.559 45.084 1.00 39.38 216 ALA A O 1
ATOM 1652 N N . SER A 1 217 ? -3.015 13.931 43.600 1.00 38.31 217 SER A N 1
ATOM 1653 C CA . SER A 1 217 ? -1.569 14.183 43.461 1.00 38.31 217 SER A CA 1
ATOM 1654 C C . SER A 1 217 ? -1.209 14.867 42.140 1.00 38.31 217 SER A C 1
ATOM 1656 O O . SER A 1 217 ? -0.872 14.215 41.155 1.00 38.31 217 SER A O 1
ATOM 1658 N N . ARG A 1 218 ? -1.212 16.207 42.120 1.00 37.34 218 ARG A N 1
ATOM 1659 C CA . ARG A 1 218 ? -0.489 16.975 41.092 1.00 37.34 218 ARG A CA 1
ATOM 1660 C C . ARG A 1 218 ? 1.012 16.827 41.340 1.00 37.34 218 ARG A C 1
ATOM 1662 O O . ARG A 1 218 ? 1.561 17.506 42.203 1.00 37.34 218 ARG A O 1
ATOM 1669 N N . ILE A 1 219 ? 1.680 15.954 40.591 1.00 39.97 219 ILE A N 1
ATOM 1670 C CA . ILE A 1 219 ? 3.146 15.915 40.563 1.00 39.97 219 ILE A CA 1
ATOM 1671 C C . ILE A 1 219 ? 3.615 16.948 39.535 1.00 39.97 219 ILE A C 1
ATOM 1673 O O . ILE A 1 219 ? 3.412 16.788 38.335 1.00 39.97 219 ILE A O 1
ATOM 1677 N N . ASN A 1 220 ? 4.216 18.032 40.024 1.00 35.72 220 ASN A N 1
ATOM 1678 C CA . ASN A 1 220 ? 4.895 19.027 39.202 1.00 35.72 220 ASN A CA 1
ATOM 1679 C C . ASN A 1 220 ? 6.253 18.456 38.763 1.00 35.72 220 ASN A C 1
ATOM 1681 O O . ASN A 1 220 ? 7.158 18.321 39.588 1.00 35.72 220 ASN A O 1
ATOM 1685 N N . VAL A 1 221 ? 6.383 18.080 37.490 1.00 38.75 221 VAL A N 1
ATOM 1686 C CA . VAL A 1 221 ? 7.640 17.583 36.913 1.00 38.75 221 VAL A CA 1
ATOM 1687 C C . VAL A 1 221 ? 8.357 18.762 36.241 1.00 38.75 221 VAL A C 1
ATOM 1689 O O . VAL A 1 221 ? 7.811 19.322 35.291 1.00 38.75 221 VAL A O 1
ATOM 1692 N N . PRO A 1 222 ? 9.549 19.181 36.705 1.00 33.09 222 PRO A N 1
ATOM 1693 C CA . PRO A 1 222 ? 10.301 20.241 36.041 1.00 33.09 222 PRO A CA 1
ATOM 1694 C C . PRO A 1 222 ? 10.846 19.753 34.686 1.00 33.09 222 PRO A C 1
ATOM 1696 O O . PRO A 1 222 ? 11.139 18.562 34.541 1.00 33.09 222 PRO A O 1
ATOM 1699 N N . PRO A 1 223 ? 11.011 20.645 33.691 1.00 32.50 223 PRO A N 1
ATOM 1700 C CA . PRO A 1 223 ? 11.499 20.251 32.375 1.00 32.50 223 PRO A CA 1
ATOM 1701 C C . PRO A 1 223 ? 12.948 19.728 32.442 1.00 32.50 223 PRO A C 1
ATOM 1703 O O . PRO A 1 223 ? 13.730 20.175 33.291 1.00 32.50 223 PRO A O 1
ATOM 1706 N N . PRO A 1 224 ? 13.326 18.789 31.555 1.00 35.66 224 PRO A N 1
ATOM 1707 C CA . PRO A 1 224 ? 14.667 18.215 31.534 1.00 35.66 224 PRO A CA 1
ATOM 1708 C C . PRO A 1 224 ? 15.721 19.275 31.184 1.00 35.66 224 PRO A C 1
ATOM 1710 O O . PRO A 1 224 ? 15.512 20.125 30.318 1.00 35.66 224 PRO A O 1
ATOM 1713 N N . ARG A 1 225 ? 16.874 19.219 31.864 1.00 31.81 225 ARG A N 1
ATOM 1714 C CA . ARG A 1 225 ? 18.039 20.057 31.553 1.00 31.81 225 ARG A CA 1
ATOM 1715 C C . ARG A 1 225 ? 18.603 19.657 30.190 1.00 31.81 225 ARG A C 1
ATOM 1717 O O . ARG A 1 225 ? 18.917 18.491 29.975 1.00 31.81 225 ARG A O 1
ATOM 1724 N N . VAL A 1 226 ? 18.729 20.633 29.298 1.00 35.00 226 VAL A N 1
ATOM 1725 C CA . VAL A 1 226 ? 19.424 20.499 28.015 1.00 35.00 226 VAL A CA 1
ATOM 1726 C C . VAL A 1 226 ? 20.885 20.871 28.248 1.00 35.00 226 VAL A C 1
ATOM 1728 O O . VAL A 1 226 ? 21.178 22.031 28.538 1.00 35.00 226 VAL A O 1
ATOM 1731 N N . ASP A 1 227 ? 21.794 19.905 28.144 1.00 33.59 227 ASP A N 1
ATOM 1732 C CA . ASP A 1 227 ? 23.227 20.202 28.098 1.00 33.59 227 ASP A CA 1
ATOM 1733 C C . ASP A 1 227 ? 23.586 20.754 26.703 1.00 33.59 227 ASP A C 1
ATOM 1735 O O . ASP A 1 227 ? 23.131 20.209 25.691 1.00 33.59 227 ASP A O 1
ATOM 1739 N N . PRO A 1 228 ? 24.366 21.846 26.599 1.00 30.80 228 PRO A N 1
ATOM 1740 C CA . PRO A 1 228 ? 24.706 22.433 25.309 1.00 30.80 228 PRO A CA 1
ATOM 1741 C C . PRO A 1 228 ? 25.707 21.567 24.526 1.00 30.80 228 PRO A C 1
ATOM 1743 O O . PRO A 1 228 ? 26.717 21.110 25.060 1.00 30.80 228 PRO A O 1
ATOM 1746 N N . MET A 1 229 ? 25.437 21.399 23.228 1.00 28.86 229 MET A N 1
ATOM 1747 C CA . MET A 1 229 ? 26.330 20.779 22.238 1.00 28.86 229 MET A CA 1
ATOM 1748 C C . MET A 1 229 ? 27.713 21.462 22.204 1.00 28.86 229 MET A C 1
ATOM 1750 O O . MET A 1 229 ? 27.771 22.694 22.134 1.00 28.86 229 MET A O 1
ATOM 1754 N N . PRO A 1 230 ? 28.833 20.714 22.175 1.00 30.47 230 PRO A N 1
ATOM 1755 C CA . PRO A 1 230 ? 30.149 21.306 21.979 1.00 30.47 230 PRO A CA 1
ATOM 1756 C C . PRO A 1 230 ? 30.347 21.750 20.522 1.00 30.47 230 PRO A C 1
ATOM 1758 O O . PRO A 1 230 ? 30.032 21.036 19.571 1.00 30.47 230 PRO A O 1
ATOM 1761 N N . SER A 1 231 ? 30.879 22.961 20.366 1.00 30.36 231 SER A N 1
ATOM 1762 C CA . SER A 1 231 ? 31.129 23.630 19.093 1.00 30.36 231 SER A CA 1
ATOM 1763 C C . SER A 1 231 ? 32.317 23.035 18.329 1.00 30.36 231 SER A C 1
ATOM 1765 O O . SER A 1 231 ? 33.357 22.692 18.888 1.00 30.36 231 SER A O 1
ATOM 1767 N N . SER A 1 232 ? 32.159 22.957 17.010 1.00 29.05 232 SER A N 1
ATOM 1768 C CA . SER A 1 232 ? 33.171 22.534 16.044 1.00 29.05 232 SER A CA 1
ATOM 1769 C C . SER A 1 232 ? 34.372 23.487 16.002 1.00 29.05 232 SER A C 1
ATOM 1771 O O . SER A 1 232 ? 34.210 24.678 15.723 1.00 29.05 232 SER A O 1
ATOM 1773 N N . ARG A 1 233 ? 35.587 22.950 16.170 1.00 27.58 233 ARG A N 1
ATOM 1774 C CA . ARG A 1 233 ? 36.831 23.543 15.657 1.00 27.58 233 ARG A CA 1
ATOM 1775 C C . ARG A 1 233 ? 37.727 22.484 15.017 1.00 27.58 233 ARG A C 1
ATOM 1777 O O . ARG A 1 233 ? 37.738 21.319 15.392 1.00 27.58 233 ARG A O 1
ATOM 1784 N N . THR A 1 234 ? 38.421 22.968 14.005 1.00 27.91 234 THR A N 1
ATOM 1785 C CA . THR A 1 234 ? 39.114 22.322 12.894 1.00 27.91 234 THR A CA 1
ATOM 1786 C C . THR A 1 234 ? 40.509 21.779 13.244 1.00 27.91 234 THR A C 1
ATOM 1788 O O . THR A 1 234 ? 41.187 22.345 14.095 1.00 27.91 234 THR A O 1
ATOM 1791 N N . SER A 1 235 ? 40.974 20.825 12.420 1.00 25.83 235 SER A N 1
ATOM 1792 C CA . SER A 1 235 ? 42.350 20.690 11.880 1.00 25.83 235 SER A CA 1
ATOM 1793 C C . SER A 1 235 ? 43.259 19.545 12.379 1.00 25.83 235 SER A C 1
ATOM 1795 O O . SER A 1 235 ? 43.744 19.553 13.501 1.00 25.83 235 SER A O 1
ATOM 1797 N N . ALA A 1 236 ? 43.532 18.635 11.429 1.00 24.98 236 ALA A N 1
ATOM 1798 C CA . ALA A 1 236 ? 44.809 18.009 11.041 1.00 24.98 236 ALA A CA 1
ATOM 1799 C C . ALA A 1 236 ? 45.755 17.374 12.091 1.00 24.98 236 ALA A C 1
ATOM 1801 O O . ALA A 1 236 ? 46.402 18.074 12.860 1.00 24.98 236 ALA A O 1
ATOM 1802 N N . ALA A 1 237 ? 45.999 16.060 11.935 1.00 25.19 237 ALA A N 1
ATOM 1803 C CA . ALA A 1 237 ? 47.248 15.473 11.398 1.00 25.19 237 ALA A CA 1
ATOM 1804 C C . ALA A 1 237 ? 47.731 14.186 12.114 1.00 25.19 237 ALA A C 1
ATOM 1806 O O . ALA A 1 237 ? 47.801 14.132 13.335 1.00 25.19 237 ALA A O 1
ATOM 1807 N N . LEU A 1 238 ? 48.204 13.245 11.276 1.00 24.03 238 LEU A N 1
ATOM 1808 C CA . LEU A 1 238 ? 49.297 12.271 11.479 1.00 24.03 238 LEU A CA 1
ATOM 1809 C C . LEU A 1 238 ? 49.109 11.042 12.393 1.00 24.03 238 LEU A C 1
ATOM 1811 O O . LEU A 1 238 ? 48.844 11.152 13.582 1.00 24.03 238 LEU A O 1
ATOM 1815 N N . GLY A 1 239 ? 49.480 9.876 11.839 1.00 24.00 239 GLY A N 1
ATOM 1816 C CA . GLY A 1 239 ? 50.198 8.839 12.593 1.00 24.00 239 GLY A CA 1
ATOM 1817 C C . GLY A 1 239 ? 49.696 7.407 12.414 1.00 24.00 239 GLY A C 1
ATOM 1818 O O . GLY A 1 239 ? 48.841 6.952 13.160 1.00 24.00 239 GLY A O 1
ATOM 1819 N N . ALA A 1 240 ? 50.277 6.686 11.455 1.00 26.27 240 ALA A N 1
ATOM 1820 C CA . ALA A 1 240 ? 50.128 5.245 11.256 1.00 26.27 240 ALA A CA 1
ATOM 1821 C C . ALA A 1 240 ? 50.668 4.414 12.434 1.00 26.27 240 ALA A C 1
ATOM 1823 O O . ALA A 1 240 ? 51.749 4.741 12.911 1.00 26.27 240 ALA A O 1
ATOM 1824 N N . VAL A 1 241 ? 50.014 3.293 12.787 1.00 27.55 241 VAL A N 1
ATOM 1825 C CA . VAL A 1 241 ? 50.656 2.091 13.370 1.00 27.55 241 VAL A CA 1
ATOM 1826 C C . VAL A 1 241 ? 49.862 0.814 13.017 1.00 27.55 241 VAL A C 1
ATOM 1828 O O . VAL A 1 241 ? 48.737 0.624 13.465 1.00 27.55 241 VAL A O 1
ATOM 1831 N N . ASN A 1 242 ? 50.510 -0.026 12.204 1.00 27.00 242 ASN A N 1
ATOM 1832 C CA . ASN A 1 242 ? 50.584 -1.497 12.159 1.00 27.00 242 ASN A CA 1
ATOM 1833 C C . ASN A 1 242 ? 49.363 -2.411 12.390 1.00 27.00 242 ASN A C 1
ATOM 1835 O O . ASN A 1 242 ? 48.858 -2.577 13.494 1.00 27.00 242 ASN A O 1
ATOM 1839 N N . SER A 1 243 ? 49.052 -3.141 11.310 1.00 26.86 243 SER A N 1
ATOM 1840 C CA . SER A 1 243 ? 49.096 -4.611 11.189 1.00 26.86 243 SER A CA 1
ATOM 1841 C C . SER A 1 243 ? 49.107 -5.446 12.475 1.00 26.86 243 SER A C 1
ATOM 1843 O O . SER A 1 243 ? 50.139 -5.528 13.141 1.00 26.86 243 SER A O 1
ATOM 1845 N N . ASP A 1 244 ? 48.038 -6.220 12.679 1.00 27.66 244 ASP A N 1
ATOM 1846 C CA . ASP A 1 244 ? 48.170 -7.573 13.215 1.00 27.66 244 ASP A CA 1
ATOM 1847 C C . ASP A 1 244 ? 47.107 -8.514 12.622 1.00 27.66 244 ASP A C 1
ATOM 1849 O O . ASP A 1 244 ? 45.898 -8.272 12.683 1.00 27.66 244 ASP A O 1
ATOM 1853 N N . VAL A 1 245 ? 47.600 -9.572 11.984 1.00 30.53 245 VAL A N 1
ATOM 1854 C CA . VAL A 1 245 ? 46.841 -10.676 11.398 1.00 30.53 245 VAL A CA 1
ATOM 1855 C C . VAL A 1 245 ? 46.657 -11.701 12.511 1.00 30.53 245 VAL A C 1
ATOM 1857 O O . VAL A 1 245 ? 47.552 -12.484 12.807 1.00 30.53 245 VAL A O 1
ATOM 1860 N N . GLY A 1 246 ? 45.482 -11.693 13.138 1.00 27.55 246 GLY A N 1
ATOM 1861 C CA . GLY A 1 246 ? 45.097 -12.668 14.155 1.00 27.55 246 GLY A CA 1
ATOM 1862 C C . GLY A 1 246 ? 44.049 -13.634 13.619 1.00 27.55 246 GLY A C 1
ATOM 1863 O O . GLY A 1 246 ? 42.872 -13.286 13.533 1.00 27.55 246 GLY A O 1
ATOM 1864 N N . GLN A 1 247 ? 44.481 -14.850 13.280 1.00 30.92 247 GLN A N 1
ATOM 1865 C CA . GLN A 1 247 ? 43.621 -15.997 12.990 1.00 30.92 247 GLN A CA 1
ATOM 1866 C C . GLN A 1 247 ? 42.509 -16.138 14.042 1.00 30.92 247 GLN A C 1
ATOM 1868 O O . GLN A 1 247 ? 42.780 -16.199 15.242 1.00 30.92 247 GLN A O 1
ATOM 1873 N N . ARG A 1 248 ? 41.252 -16.251 13.598 1.00 29.27 248 ARG A N 1
ATOM 1874 C CA . ARG A 1 248 ? 40.148 -16.741 14.430 1.00 29.27 248 ARG A CA 1
ATOM 1875 C C . ARG A 1 248 ? 39.434 -17.876 13.711 1.00 29.27 248 ARG A C 1
ATOM 1877 O O . ARG A 1 248 ? 39.076 -17.771 12.544 1.00 29.27 248 ARG A O 1
ATOM 1884 N N . HIS A 1 249 ? 39.301 -18.968 14.452 1.00 28.70 249 HIS A N 1
ATOM 1885 C CA . HIS A 1 249 ? 38.685 -20.231 14.082 1.00 28.70 249 HIS A CA 1
ATOM 1886 C C . HIS A 1 249 ? 37.309 -20.053 13.429 1.00 28.70 249 HIS A C 1
ATOM 1888 O O . HIS A 1 249 ? 36.436 -19.377 13.974 1.00 28.70 249 HIS A O 1
ATOM 1894 N N . ALA A 1 250 ? 37.120 -20.710 12.284 1.00 25.72 250 ALA A N 1
ATOM 1895 C CA . ALA A 1 250 ? 35.827 -20.871 11.641 1.00 25.72 250 ALA A CA 1
ATOM 1896 C C . ALA A 1 250 ? 34.909 -21.716 12.538 1.00 25.72 250 ALA A C 1
ATOM 1898 O O . ALA A 1 250 ? 35.174 -22.892 12.786 1.00 25.72 250 ALA A O 1
ATOM 1899 N N . VAL A 1 251 ? 33.832 -21.105 13.026 1.00 29.25 251 VAL A N 1
ATOM 1900 C CA . VAL A 1 251 ? 32.692 -21.808 13.620 1.00 29.25 251 VAL A CA 1
ATOM 1901 C C . VAL A 1 251 ? 31.676 -21.996 12.500 1.00 29.25 251 VAL A C 1
ATOM 1903 O O . VAL A 1 251 ? 31.202 -21.018 11.926 1.00 29.25 251 VAL A O 1
ATOM 1906 N N . ALA A 1 252 ? 31.382 -23.249 12.154 1.00 25.81 252 ALA A N 1
ATOM 1907 C CA . ALA A 1 252 ? 30.352 -23.581 11.177 1.00 25.81 252 ALA A CA 1
ATOM 1908 C C . ALA A 1 252 ? 28.973 -23.089 11.670 1.00 25.81 252 ALA A C 1
ATOM 1910 O O . ALA A 1 252 ? 28.635 -23.338 12.832 1.00 25.81 252 ALA A O 1
ATOM 1911 N N . PRO A 1 253 ? 28.163 -22.411 10.836 1.00 28.94 253 PRO A N 1
ATOM 1912 C CA . PRO A 1 253 ? 26.786 -22.101 11.198 1.00 28.94 253 PRO A CA 1
ATOM 1913 C C . PRO A 1 253 ? 25.945 -23.392 11.253 1.00 28.94 253 PRO A C 1
ATOM 1915 O O . PRO A 1 253 ? 26.183 -24.315 10.469 1.00 28.94 253 PRO A O 1
ATOM 1918 N N . PRO A 1 254 ? 24.971 -23.492 12.177 1.00 27.67 254 PRO A N 1
ATOM 1919 C CA . PRO A 1 254 ? 24.100 -24.656 12.268 1.00 27.67 254 PRO A CA 1
ATOM 1920 C C . PRO A 1 254 ? 23.187 -24.741 11.040 1.00 27.67 254 PRO A C 1
ATOM 1922 O O . PRO A 1 254 ? 22.745 -23.726 10.504 1.00 27.67 254 PRO A O 1
ATOM 1925 N N . ALA A 1 255 ? 22.906 -25.975 10.617 1.00 26.58 255 ALA A N 1
ATOM 1926 C CA . ALA A 1 255 ? 22.014 -26.302 9.513 1.00 26.58 255 ALA A CA 1
ATOM 1927 C C . ALA A 1 255 ? 20.657 -25.593 9.666 1.00 26.58 255 ALA A C 1
ATOM 1929 O O . ALA A 1 255 ? 19.919 -25.848 10.619 1.00 26.58 255 ALA A O 1
ATOM 1930 N N . VAL A 1 256 ? 20.337 -24.705 8.723 1.00 29.27 256 VAL A N 1
ATOM 1931 C CA . VAL A 1 256 ? 19.019 -24.074 8.637 1.00 29.27 256 VAL A CA 1
ATOM 1932 C C . VAL A 1 256 ? 18.050 -25.077 8.023 1.00 29.27 256 VAL A C 1
ATOM 1934 O O . VAL A 1 256 ? 18.344 -25.741 7.029 1.00 29.27 256 VAL A O 1
ATOM 1937 N N . ALA A 1 257 ? 16.917 -25.224 8.702 1.00 25.58 257 ALA A N 1
ATOM 1938 C CA . ALA A 1 257 ? 15.847 -26.143 8.382 1.00 25.58 257 ALA A CA 1
ATOM 1939 C C . ALA A 1 257 ? 15.357 -25.979 6.936 1.00 25.58 257 ALA A C 1
ATOM 1941 O O . ALA A 1 257 ? 15.152 -24.872 6.442 1.00 25.58 257 ALA A O 1
ATOM 1942 N N . ARG A 1 258 ? 15.143 -27.124 6.287 1.00 26.89 258 ARG A N 1
ATOM 1943 C CA . ARG A 1 258 ? 14.443 -27.250 5.010 1.00 26.89 258 ARG A CA 1
ATOM 1944 C C . ARG A 1 258 ? 13.039 -26.643 5.112 1.00 26.89 258 ARG A C 1
ATOM 1946 O O . ARG A 1 258 ? 12.330 -26.943 6.068 1.00 26.89 258 ARG A O 1
ATOM 1953 N N . GLY A 1 259 ? 12.615 -25.961 4.050 1.00 25.31 259 GLY A N 1
ATOM 1954 C CA . GLY A 1 259 ? 11.218 -25.970 3.616 1.00 25.31 259 GLY A CA 1
ATOM 1955 C C . GLY A 1 259 ? 10.459 -24.655 3.763 1.00 25.31 259 GLY A C 1
ATOM 1956 O O . GLY A 1 259 ? 9.860 -24.395 4.798 1.00 25.31 259 GLY A O 1
ATOM 1957 N N . TRP A 1 260 ? 10.357 -23.916 2.660 1.00 25.38 260 TRP A N 1
ATOM 1958 C CA . TRP A 1 260 ? 9.122 -23.212 2.310 1.00 25.38 260 TRP A CA 1
ATOM 1959 C C . TRP A 1 260 ? 8.492 -23.970 1.141 1.00 25.38 260 TRP A C 1
ATOM 1961 O O . TRP A 1 260 ? 8.578 -23.562 -0.011 1.00 25.38 260 TRP A O 1
ATOM 1971 N N . MET A 1 261 ? 7.934 -25.145 1.433 1.00 24.09 261 MET A N 1
ATOM 1972 C CA . MET A 1 261 ? 7.045 -25.840 0.507 1.00 24.09 261 MET A CA 1
ATOM 1973 C C . MET A 1 261 ? 5.625 -25.463 0.927 1.00 24.09 261 MET A C 1
ATOM 1975 O O . MET A 1 261 ? 5.214 -25.750 2.048 1.00 24.09 261 MET A O 1
ATOM 1979 N N . TYR A 1 262 ? 4.940 -24.723 0.060 1.00 34.50 262 TYR A N 1
ATOM 1980 C CA . TYR A 1 262 ? 3.581 -24.235 0.270 1.00 34.50 262 TYR A CA 1
ATOM 1981 C C . TYR A 1 262 ? 2.585 -25.407 0.258 1.00 34.50 262 TYR A C 1
ATOM 1983 O O . TYR A 1 262 ? 2.545 -26.160 -0.717 1.00 34.50 262 TYR A O 1
ATOM 1991 N N . ASP A 1 263 ? 1.802 -25.555 1.332 1.00 27.75 263 ASP A N 1
ATOM 1992 C CA . ASP A 1 263 ? 0.670 -26.485 1.418 1.00 27.75 263 ASP A CA 1
ATOM 1993 C C . ASP A 1 263 ? -0.640 -25.730 1.094 1.00 27.75 263 ASP A C 1
ATOM 1995 O O . ASP A 1 263 ? -1.034 -24.837 1.850 1.00 27.75 263 ASP A O 1
ATOM 1999 N N . PRO A 1 264 ? -1.323 -26.047 -0.023 1.00 28.48 264 PRO A N 1
ATOM 2000 C CA . PRO A 1 264 ? -2.556 -25.382 -0.447 1.00 28.48 264 PRO A CA 1
ATOM 2001 C C . PRO A 1 264 ? -3.801 -25.729 0.399 1.00 28.48 264 PRO A C 1
ATOM 2003 O O . PRO A 1 264 ? -4.901 -25.287 0.065 1.00 28.48 264 PRO A O 1
ATOM 2006 N N . ALA A 1 265 ? -3.679 -26.513 1.478 1.00 23.95 265 ALA A N 1
ATOM 2007 C CA . ALA A 1 265 ? -4.816 -26.939 2.302 1.00 23.95 265 ALA A CA 1
ATOM 2008 C C . ALA A 1 265 ? -5.229 -25.966 3.431 1.00 23.95 265 ALA A C 1
ATOM 2010 O O . ALA A 1 265 ? -6.249 -26.201 4.081 1.00 23.95 265 ALA A O 1
ATOM 2011 N N . GLU A 1 266 ? -4.503 -24.869 3.680 1.00 30.70 266 GLU A N 1
ATOM 2012 C CA . GLU A 1 266 ? -4.801 -23.984 4.817 1.00 30.70 266 GLU A CA 1
ATOM 2013 C C . GLU A 1 266 ? -5.620 -22.740 4.426 1.00 30.70 266 GLU A C 1
ATOM 2015 O O . GLU A 1 266 ? -5.252 -21.938 3.574 1.00 30.70 266 GLU A O 1
ATOM 2020 N N . HIS A 1 267 ? -6.786 -22.571 5.055 1.00 34.22 267 HIS A N 1
ATOM 2021 C CA . HIS A 1 267 ? -7.811 -21.579 4.709 1.00 34.22 267 HIS A CA 1
ATOM 2022 C C . HIS A 1 267 ? -7.592 -20.193 5.368 1.00 34.22 267 HIS A C 1
ATOM 2024 O O . HIS A 1 267 ? -8.362 -19.754 6.223 1.00 34.22 267 HIS A O 1
ATOM 2030 N N . TRP A 1 268 ? -6.562 -19.452 4.953 1.00 39.16 268 TRP A N 1
ATOM 2031 C CA . TRP A 1 268 ? -6.210 -18.095 5.441 1.00 39.16 268 TRP A CA 1
ATOM 2032 C C . TRP A 1 268 ? -7.069 -16.947 4.829 1.00 39.16 268 TRP A C 1
ATOM 2034 O O . TRP A 1 268 ? -6.867 -15.769 5.130 1.00 39.16 268 TRP A O 1
ATOM 2044 N N . TRP A 1 269 ? -8.060 -17.255 3.977 1.00 40.03 269 TRP A N 1
ATOM 2045 C CA . TRP A 1 269 ? -8.686 -16.304 3.036 1.00 40.03 269 TRP A CA 1
ATOM 2046 C C . TRP A 1 269 ? -9.829 -15.422 3.579 1.00 40.03 269 TRP A C 1
ATOM 2048 O O . TRP A 1 269 ? -10.085 -14.358 3.018 1.00 40.03 269 TRP A O 1
ATOM 2058 N N . ALA A 1 270 ? -10.489 -15.771 4.687 1.00 35.62 270 ALA A N 1
ATOM 2059 C CA . ALA A 1 270 ? -11.602 -14.977 5.240 1.00 35.62 270 ALA A CA 1
ATOM 2060 C C . ALA A 1 270 ? -11.164 -13.770 6.114 1.00 35.62 270 ALA A C 1
ATOM 2062 O O . ALA A 1 270 ? -11.946 -13.290 6.934 1.00 35.62 270 ALA A O 1
ATOM 2063 N N . LEU A 1 271 ? -9.903 -13.322 6.016 1.00 45.47 271 LEU A N 1
ATOM 2064 C CA . LEU A 1 271 ? -9.299 -12.319 6.916 1.00 45.47 271 LEU A CA 1
ATOM 2065 C C . LEU A 1 271 ? -9.085 -10.922 6.316 1.00 45.47 271 LEU A C 1
ATOM 2067 O O . LEU A 1 271 ? -9.027 -9.966 7.083 1.00 45.47 271 LEU A O 1
ATOM 2071 N N . LEU A 1 272 ? -8.957 -10.784 4.991 1.00 37.62 272 LEU A N 1
ATOM 2072 C CA . LEU A 1 272 ? -8.514 -9.524 4.359 1.00 37.62 272 LEU A CA 1
ATOM 2073 C C . LEU A 1 272 ? -9.522 -8.900 3.393 1.00 37.62 272 LEU A C 1
ATOM 2075 O O . LEU A 1 272 ? -9.403 -7.730 3.048 1.00 37.62 272 LEU A O 1
ATOM 2079 N N . VAL A 1 273 ? -10.533 -9.648 2.962 1.00 34.00 273 VAL A N 1
ATOM 2080 C CA . VAL A 1 273 ? -11.519 -9.153 2.003 1.00 34.00 273 VAL A CA 1
ATOM 2081 C C . VAL A 1 273 ? -12.892 -9.442 2.573 1.00 34.00 273 VAL A C 1
ATOM 2083 O O . VAL A 1 273 ? -13.433 -10.531 2.413 1.00 34.00 273 VAL A O 1
ATOM 2086 N N . GLY A 1 274 ? -13.484 -8.453 3.236 1.00 34.03 274 GLY A N 1
ATOM 2087 C CA . GLY A 1 274 ? -14.935 -8.399 3.393 1.00 34.03 274 GLY A CA 1
ATOM 2088 C C . GLY A 1 274 ? -15.602 -8.140 2.039 1.00 34.03 274 GLY A C 1
ATOM 2089 O O . GLY A 1 274 ? -16.295 -7.140 1.879 1.00 34.03 274 GLY A O 1
ATOM 2090 N N . ALA A 1 275 ? -15.336 -8.985 1.039 1.00 31.47 275 ALA A N 1
ATOM 2091 C CA . ALA A 1 275 ? -16.043 -8.951 -0.226 1.00 31.47 275 ALA A CA 1
ATOM 2092 C C . ALA A 1 275 ? -17.448 -9.524 0.020 1.00 31.47 275 ALA A C 1
ATOM 2094 O O . ALA A 1 275 ? -17.555 -10.651 0.513 1.00 31.47 275 ALA A O 1
ATOM 2095 N N . PRO A 1 276 ? -18.532 -8.787 -0.285 1.00 26.58 276 PRO A N 1
ATOM 2096 C CA . PRO A 1 276 ? -19.851 -9.401 -0.328 1.00 26.58 276 PRO A CA 1
ATOM 2097 C C . PRO A 1 276 ? -19.838 -10.529 -1.373 1.00 26.58 276 PRO A C 1
ATOM 2099 O O . PRO A 1 276 ? -19.097 -10.428 -2.358 1.00 26.58 276 PRO A O 1
ATOM 2102 N N . PRO A 1 277 ? -20.639 -11.594 -1.193 1.00 28.72 277 PRO A N 1
ATOM 2103 C CA . PRO A 1 277 ? -20.773 -12.619 -2.214 1.00 28.72 277 PRO A CA 1
ATOM 2104 C C . PRO A 1 277 ? -21.280 -11.951 -3.494 1.00 28.72 277 PRO A C 1
ATOM 2106 O O . PRO A 1 277 ? -22.392 -11.424 -3.540 1.00 28.72 277 PRO A O 1
ATOM 2109 N N . LEU A 1 278 ? -20.442 -11.925 -4.527 1.00 33.00 27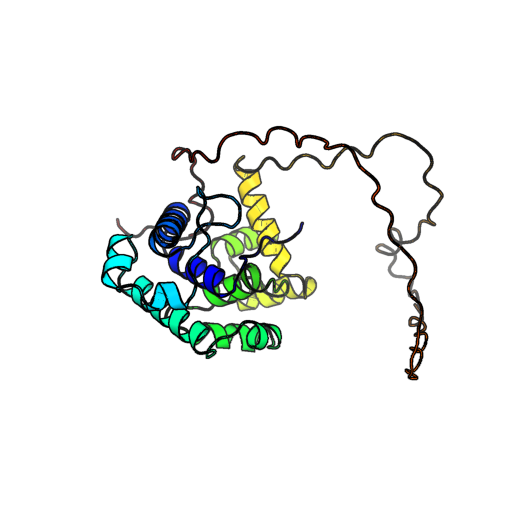8 LEU A N 1
ATOM 2110 C CA . LEU A 1 278 ? -20.899 -11.660 -5.880 1.00 33.00 278 LEU A CA 1
ATOM 2111 C C . LEU A 1 278 ? -21.331 -13.006 -6.461 1.00 33.00 278 LEU A C 1
ATOM 2113 O O . LEU A 1 278 ? -20.528 -13.935 -6.507 1.00 33.00 278 LEU A O 1
ATOM 2117 N N . PHE A 1 279 ? -22.591 -13.038 -6.901 1.00 30.77 279 PHE A N 1
ATOM 2118 C CA . PHE A 1 279 ? -23.353 -14.132 -7.518 1.00 30.77 279 PHE A CA 1
ATOM 2119 C C . PHE A 1 279 ? -24.138 -15.039 -6.554 1.00 30.77 279 PHE A C 1
ATOM 2121 O O . PHE A 1 279 ? -23.601 -15.941 -5.914 1.00 30.77 279 PHE A O 1
ATOM 2128 N N . GLY A 1 280 ? -25.449 -14.770 -6.505 1.00 30.72 280 GLY A N 1
ATOM 2129 C CA . GLY A 1 280 ? -26.480 -15.808 -6.538 1.00 30.72 280 GLY A CA 1
ATOM 2130 C C . GLY A 1 280 ? -26.928 -16.059 -7.976 1.00 30.72 280 GLY A C 1
ATOM 2131 O O . GLY A 1 280 ? -26.505 -15.277 -8.862 1.00 30.72 280 GLY A O 1
#

Mean predicted aligned error: 15.48 Å

pLDDT: mean 73.04, std 28.33, range [23.95, 98.56]

Foldseek 3Di:
DQAAADPALLVLLLLLLLPPPDFSVSSVQLQVLQQVVQFDADVPHNVDTDGHALVSLLPDDLVVSVVSPDDNQSSVLSNQSSVCDVVVVDDLVVLLPDDPVVNLVSQVVRRPDDSLSSLSSCCRHVVQQQGDSLPFPLLQVLVCVVVVHPDRDDSVRLVVVQVVVPSRSSVSSVVSLVVVCVVVVNDDPPDDPDPDDDDDDPDDDDDDPPPPPDPPDDDDDDDDDDDDDDDDDDDDDDDDDDDDDDDDDDDDDDDDDDDPPDDPPDDPGPRGDPDDDDDD